Protein 1VF1 (pdb70)

B-factor: mean 22.47, std 8.47, range [10.35, 59.45]

CATH classification: 3.40.30.10 (+1 more: 1.20.1050.10)

Solvent-accessible surface area: 11616 Å² total; per-residue (Å²): 150,114,7,23,1,27,18,7,70,5,16,22,97,0,6,17,0,0,4,0,0,17,8,30,47,22,110,13,93,37,51,65,0,58,66,61,135,57,22,81,159,20,59,154,67,55,41,8,143,98,122,108,20,6,0,0,39,6,76,80,70,103,34,12,91,24,86,41,0,3,41,72,0,0,36,88,58,99,16,23,19,132,82,151,171,41,96,57,71,0,38,120,27,0,25,15,1,57,82,0,15,31,60,8,71,33,32,18,29,10,61,80,135,22,61,109,137,17,27,63,83,0,23,94,39,0,48,69,142,22,0,47,52,9,23,127,27,5,152,98,72,63,71,70,43,3,6,40,86,108,34,2,2,1,0,2,3,0,0,5,0,0,25,30,0,28,66,44,94,100,81,5,5,74,65,23,83,65,0,76,43,0,60,158,82,0,25,63,40,106,45,1,123,155,10,56,38,140,88,40,88,65,20,98,89,26,82,110,126,17,8,111,6,5,60,95,0,27,145,100,105,141,106,33,141,80

Foldseek 3Di:
DAKEWEEALFCALCLLVLLLCLLLVGDHHYDHQQAQVVLVVVVVVCLAVVSDDRWMCPPNHRDHDSVVSVVVSQVVSVQQDDDDVLNVQLVVLLVLLCVLVVLCNCLQLDDPVQNVVSLVVSLCCVQPPNLVVQLVQCVVVVALDNTPNDHHSSLSSVLVSVVVNCVSPVCSCPPRVSVVVSNVVSCPDVSNVVCVDPPHSNGDDDHPVRVVRVCRRVVDSNDDGD

Organism: Gallus gallus (NCBI:txid9031)

Sequence (226 aa):
AKPVLYYFNGRGKMESIRWLLAAAGVEFEEVFLETREQYEKLLQSGILMFQQVPMVEIDGMKLVQTRAILNYIAGKYNLYGKDLKERALIDMYVGGTDDLMGFLLSFPFLSAEDKVKQCAFVVEKATSRYFPAYEKVLKDHGQDFLVGNRLSWADIHLLEAILMVEEKKSDALSGFPLLQAFKKRISSIPTIKKFLAPGSKRKPISDDKYVETVRRVLRMYYDVKP

Nearest PDB structures (foldseek):
  1vf4-assembly1_A  TM=1.003E+00  e=3.207E-36  Gallus gallus
  2vcv-assembly8_P  TM=9.777E-01  e=2.654E-26  Homo sapiens
  6zj9-assembly1_A  TM=9.732E-01  e=2.524E-26  Equus caballus
  5jcu-assembly2_D  TM=9.771E-01  e=3.962E-26  Homo sapiens
  1gse-assembly1_B  TM=9.736E-01  e=4.840E-26  Homo sapiens

Secondary structure (DSSP, 8-state):
---EEEE-SS-TTTHHHHHHHHHTT---EEEE--SHHHHHHHHHHT-STTS-S-EEEETTEEEESHHHHHHHHHHHTT-S-SSHHHHHHHHHHHHHHHHHHHTTSSGGGS-HHHHHHHHHHHHHHIIIIIHHHHHHHHHHH--SSSSTTS--HHHHHHHHHHHHHHHH-TTTTTT-HHHHHHHHHHHHSHHHHHHHSTTSSPPPPP-HHHHHHHHHHHS--SS---

InterPro domains:
  IPR003080 Glutathione S-transferase, alpha class [PR01266] (15-29)
  IPR003080 Glutathione S-transferase, alpha class [PR01266] (82-98)
  IPR003080 Glutathione S-transferase, alpha class [PR01266] (134-148)
  IPR003080 Glutathione S-transferase, alpha class [PR01266] (192-209)
  IPR004045 Glutathione S-transferase, N-terminal [PF02798] (6-76)
  IPR004045 Glutathione S-transferase, N-terminal [PS50404] (3-83)
  IPR004046 Glutathione S-transferase, C-terminal [PF14497] (116-199)
  IPR010987 Glutathione S-transferase, C-terminal-like [PS50405] (85-207)
  IPR036249 Thioredoxin-like superfamily [SSF52833] (4-80)
  IPR036282 Glutathione S-transferase, C-terminal domain superfamily [SSF47616] (80-216)
  IPR040079 Glutathione transferase family [SFLDS00019] (6-203)
  IPR050213 Glutathione S-transferase superfamily [PTHR11571] (6-203)

Radius of gyration: 17.71 Å; Cα contacts (8 Å, |Δi|>4): 315; chains: 1; bounding box: 50×45×32 Å

Structure (mmCIF, N/CA/C/O backbone):
data_1VF1
#
_entry.id   1VF1
#
_cell.length_a   55.159
_cell.length_b   85.609
_cell.length_c   114.370
_cell.angle_alpha   90.00
_cell.angle_beta   90.00
_cell.angle_gamma   90.00
#
_symmetry.space_group_name_H-M   'I 21 21 21'
#
loop_
_entity.id
_entity.type
_entity.pdbx_description
1 polymer 'Glutathione S-transferase 3'
2 non-polymer GLUTATHIONE
3 water water
#
loop_
_atom_site.group_PDB
_atom_site.id
_atom_site.type_symbol
_atom_site.label_atom_id
_atom_site.label_alt_id
_atom_site.label_comp_id
_atom_site.label_asym_id
_atom_site.label_entity_id
_atom_site.label_seq_id
_atom_site.pdbx_PDB_ins_code
_atom_site.Cartn_x
_atom_site.Cartn_y
_atom_site.Cartn_z
_atom_site.occupancy
_atom_site.B_iso_or_equiv
_atom_site.auth_seq_id
_atom_site.auth_comp_id
_atom_site.auth_asym_id
_atom_site.auth_atom_id
_atom_site.pdbx_PDB_model_num
ATOM 1 N N . ALA A 1 3 ? -3.529 17.335 14.595 1.00 36.92 3 ALA A N 1
ATOM 2 C CA . ALA A 1 3 ? -3.744 16.094 15.396 1.00 37.30 3 ALA A CA 1
ATOM 3 C C . ALA A 1 3 ? -2.499 15.213 15.380 1.00 36.27 3 ALA A C 1
ATOM 4 O O . ALA A 1 3 ? -1.743 15.206 14.408 1.00 38.58 3 ALA A O 1
ATOM 6 N N . LYS A 1 4 ? -2.294 14.469 16.462 1.00 34.20 4 LYS A N 1
ATOM 7 C CA . LYS A 1 4 ? -1.140 13.583 16.592 1.00 30.34 4 LYS A CA 1
ATOM 8 C C . LYS A 1 4 ? -1.100 12.506 15.512 1.00 26.69 4 LYS A C 1
ATOM 9 O O . LYS A 1 4 ? -2.139 12.046 15.038 1.00 26.66 4 LYS A O 1
ATOM 15 N N . PRO A 1 5 ? 0.110 12.091 15.106 1.00 23.59 5 PRO A N 1
ATOM 16 C CA . PRO A 1 5 ? 0.222 11.052 14.078 1.00 20.65 5 PRO A CA 1
ATOM 17 C C . PRO A 1 5 ? -0.338 9.745 14.637 1.00 19.08 5 PRO A C 1
ATOM 18 O O . PRO A 1 5 ? -0.222 9.477 15.836 1.00 18.50 5 PRO A O 1
ATOM 22 N N . VAL A 1 6 ? -0.955 8.940 13.781 1.00 18.42 6 VAL A N 1
ATOM 23 C CA . VAL A 1 6 ? -1.499 7.661 14.219 1.00 18.08 6 VAL A CA 1
ATOM 24 C C . VAL A 1 6 ? -0.794 6.559 13.439 1.00 17.82 6 VAL A C 1
ATOM 25 O O . VAL A 1 6 ? -0.836 6.530 12.208 1.00 18.31 6 VAL A O 1
ATOM 29 N N . LEU A 1 7 ? -0.139 5.661 14.167 1.00 18.70 7 LEU A N 1
ATOM 30 C CA . LEU A 1 7 ? 0.608 4.565 13.561 1.00 18.41 7 LEU A CA 1
ATOM 31 C C . LEU A 1 7 ? -0.172 3.259 13.529 1.00 18.65 7 LEU A C 1
ATOM 32 O O . LEU A 1 7 ? -0.492 2.693 14.573 1.00 18.54 7 LEU A O 1
ATOM 37 N N . TYR A 1 8 ? -0.473 2.787 12.323 1.00 17.42 8 TYR A N 1
ATOM 38 C CA . TYR A 1 8 ? -1.206 1.539 12.152 1.00 18.66 8 TYR A CA 1
ATOM 39 C C . TYR A 1 8 ? -0.228 0.413 11.886 1.00 18.33 8 TYR A C 1
ATOM 40 O O . TYR A 1 8 ? 0.470 0.414 10.873 1.00 16.82 8 TYR A O 1
ATOM 49 N N . TYR A 1 9 ? -0.176 -0.546 12.801 1.00 17.88 9 TYR A N 1
ATOM 50 C CA . TYR A 1 9 ? 0.723 -1.679 12.643 1.00 18.73 9 TYR A CA 1
ATOM 51 C C . TYR A 1 9 ? 0.430 -2.705 13.720 1.00 18.46 9 TYR A C 1
ATOM 52 O O . TYR A 1 9 ? -0.520 -2.565 14.484 1.00 22.18 9 TYR A O 1
ATOM 61 N N . PHE A 1 10 ? 1.255 -3.741 13.777 1.00 19.19 10 PHE A N 1
ATOM 62 C CA . PHE A 1 10 ? 1.101 -4.768 14.792 1.00 18.20 10 PHE A CA 1
ATOM 63 C C . PHE A 1 10 ? 1.740 -4.258 16.074 1.00 18.56 10 PHE A C 1
ATOM 64 O O . PHE A 1 10 ? 2.534 -3.312 16.052 1.00 15.67 10 PHE A O 1
ATOM 72 N N . ASN A 1 11 ? 1.389 -4.880 17.191 1.00 16.86 11 ASN A N 1
ATOM 73 C CA . ASN A 1 11 ? 1.945 -4.487 18.475 1.00 16.23 11 ASN A CA 1
ATOM 74 C C . ASN A 1 11 ? 3.337 -5.106 18.582 1.00 17.79 11 ASN A C 1
ATOM 75 O O . ASN A 1 11 ? 3.549 -6.077 19.311 1.00 18.39 11 ASN A O 1
ATOM 80 N N . GLY A 1 12 ? 4.280 -4.540 17.836 1.00 16.47 12 GLY A N 1
ATOM 81 C CA . GLY A 1 12 ? 5.643 -5.045 17.829 1.00 14.36 12 GLY A CA 1
ATOM 82 C C . GLY A 1 12 ? 6.511 -4.196 16.921 1.00 13.58 12 GLY A C 1
ATOM 83 O O . GLY A 1 12 ? 6.021 -3.253 16.310 1.00 14.62 12 GLY A O 1
ATOM 84 N N . ARG A 1 13 ? 7.792 -4.544 16.812 1.00 13.61 13 ARG A N 1
ATOM 85 C CA . ARG A 1 13 ? 8.739 -3.784 16.000 1.00 13.04 13 ARG A CA 1
ATOM 86 C C . ARG A 1 13 ? 8.473 -3.760 14.500 1.00 13.25 13 ARG A C 1
ATOM 87 O O . ARG A 1 13 ? 7.983 -2.763 13.970 1.00 13.95 13 ARG A O 1
ATOM 95 N N . GLY A 1 14 ? 8.811 -4.849 13.817 1.00 12.23 14 GLY A N 1
ATOM 96 C CA . GLY A 1 14 ? 8.610 -4.910 12.380 1.00 12.72 14 GLY A CA 1
ATOM 97 C C . GLY A 1 14 ? 9.188 -3.714 11.641 1.00 14.82 14 GLY A C 1
ATOM 98 O O . GLY A 1 14 ? 10.259 -3.204 11.988 1.00 15.11 14 GLY A O 1
ATOM 99 N N . LYS A 1 15 ? 8.478 -3.267 10.611 1.00 14.47 15 LYS A N 1
ATOM 100 C CA . LYS A 1 15 ? 8.912 -2.131 9.806 1.00 14.30 15 LYS A CA 1
ATOM 101 C C . LYS A 1 15 ? 8.490 -0.791 10.407 1.00 15.34 15 LYS A C 1
ATOM 102 O O . LYS A 1 15 ? 8.911 0.273 9.941 1.00 13.67 15 LYS A O 1
ATOM 108 N N . MET A 1 16 ? 7.664 -0.838 11.444 1.00 13.96 16 MET A N 1
ATOM 109 C CA . MET A 1 16 ? 7.181 0.393 12.058 1.00 13.89 16 MET A CA 1
ATOM 110 C C . MET A 1 16 ? 8.111 0.931 13.142 1.00 14.22 16 MET A C 1
ATOM 111 O O . MET A 1 16 ? 8.059 2.117 13.474 1.00 14.16 16 MET A O 1
ATOM 116 N N . GLU A 1 17 ? 8.974 0.073 13.680 1.00 12.37 17 GLU A N 1
ATOM 117 C CA . GLU A 1 17 ? 9.873 0.486 14.758 1.00 14.80 17 GLU A CA 1
ATOM 118 C C . GLU A 1 17 ? 10.740 1.705 14.423 1.00 14.79 17 GLU A C 1
ATOM 119 O O . GLU A 1 17 ? 10.887 2.606 15.251 1.00 14.32 17 GLU A O 1
ATOM 125 N N . SER A 1 18 ? 11.291 1.754 13.211 1.00 13.56 18 SER A N 1
ATOM 126 C CA . SER A 1 18 ? 12.135 2.888 12.816 1.00 12.72 18 SER A CA 1
ATOM 127 C C . SER A 1 18 ? 11.343 4.191 12.796 1.00 13.05 18 SER A C 1
ATOM 128 O O . SER A 1 18 ? 11.884 5.267 13.055 1.00 13.58 18 SER A O 1
ATOM 131 N N . ILE A 1 19 ? 10.058 4.088 12.487 1.00 12.40 19 ILE A N 1
ATOM 132 C CA . ILE A 1 19 ? 9.183 5.250 12.457 1.00 11.91 19 ILE A CA 1
ATOM 133 C C . ILE A 1 19 ? 8.939 5.703 13.898 1.00 12.55 19 ILE A C 1
ATOM 134 O O . ILE A 1 19 ? 8.935 6.900 14.187 1.00 13.19 19 ILE A O 1
ATOM 139 N N . ARG A 1 20 ? 8.752 4.748 14.806 1.00 13.02 20 ARG A N 1
ATOM 140 C CA . ARG A 1 20 ? 8.549 5.091 16.211 1.00 13.54 20 ARG A CA 1
ATOM 141 C C . ARG A 1 20 ? 9.809 5.813 16.701 1.00 14.64 20 ARG A C 1
ATOM 142 O O . ARG A 1 20 ? 9.731 6.816 17.412 1.00 15.0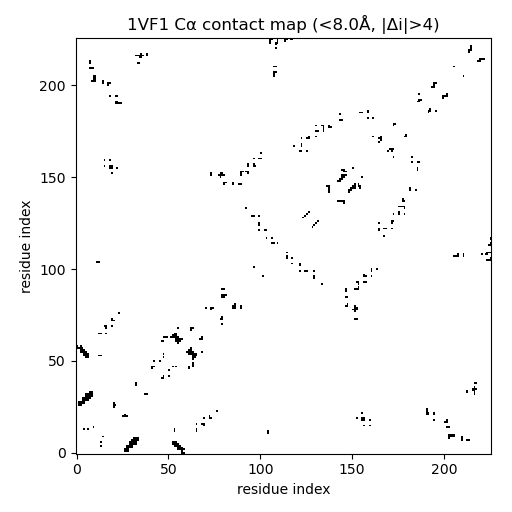7 20 ARG A O 1
ATOM 150 N N . TRP A 1 21 ? 10.971 5.294 16.317 1.00 14.11 21 TRP A N 1
ATOM 151 C CA . TRP A 1 21 ? 12.243 5.898 16.708 1.00 13.36 21 TRP A CA 1
ATOM 152 C C . TRP A 1 21 ? 12.375 7.353 16.245 1.00 13.87 21 TRP A C 1
ATOM 153 O O . TRP A 1 21 ? 12.672 8.247 17.037 1.00 13.77 21 TRP A O 1
ATOM 164 N N . LEU A 1 22 ? 12.153 7.588 14.958 1.00 12.17 22 LEU A N 1
ATOM 165 C CA . LEU A 1 22 ? 12.294 8.933 14.415 1.00 13.32 22 LEU A CA 1
ATOM 166 C C . LEU A 1 22 ? 11.334 9.929 15.053 1.00 14.58 22 LEU A C 1
ATOM 167 O O . LEU A 1 22 ? 11.730 11.043 15.384 1.00 15.16 22 LEU A O 1
ATOM 172 N N . LEU A 1 23 ? 10.075 9.540 15.231 1.00 14.50 23 LEU A N 1
ATOM 173 C CA . LEU A 1 23 ? 9.107 10.443 15.847 1.00 14.59 23 LEU A CA 1
ATOM 174 C C . LEU A 1 23 ? 9.522 10.768 17.278 1.00 15.60 23 LEU A C 1
ATOM 175 O O . LEU A 1 23 ? 9.491 11.930 17.701 1.00 15.50 23 LEU A O 1
ATOM 180 N N . ALA A 1 24 ? 9.923 9.741 18.021 1.00 14.93 24 ALA A N 1
ATOM 181 C CA . ALA A 1 24 ? 10.348 9.927 19.404 1.00 14.85 24 ALA A CA 1
ATOM 182 C C . ALA A 1 24 ? 11.564 10.840 19.470 1.00 16.16 24 ALA A C 1
ATOM 183 O O . ALA A 1 24 ? 11.635 11.737 20.312 1.00 18.13 24 ALA A O 1
ATOM 185 N N . ALA A 1 25 ? 12.520 10.608 18.576 1.00 16.58 25 ALA A N 1
ATOM 186 C CA . ALA A 1 25 ? 13.737 11.409 18.537 1.00 16.79 25 ALA A CA 1
ATOM 187 C C . ALA A 1 25 ? 13.414 12.875 18.249 1.00 18.81 25 ALA A C 1
ATOM 188 O O . ALA A 1 25 ? 14.085 13.778 18.749 1.00 18.64 25 ALA A O 1
ATOM 190 N N . ALA A 1 26 ? 12.382 13.104 17.445 1.00 18.80 26 ALA A N 1
ATOM 191 C CA . ALA A 1 26 ? 11.979 14.461 17.098 1.00 18.84 26 ALA A CA 1
ATOM 192 C C . ALA A 1 26 ? 11.086 15.062 18.184 1.00 19.49 26 ALA A C 1
ATOM 193 O O . ALA A 1 26 ? 10.649 16.208 18.074 1.00 18.83 26 ALA A O 1
ATOM 195 N N . GLY A 1 27 ? 10.821 14.279 19.227 1.00 19.08 27 GLY A N 1
ATOM 196 C CA . GLY A 1 27 ? 9.992 14.746 20.326 1.00 21.19 27 GLY A CA 1
ATOM 197 C C . GLY A 1 27 ? 8.516 14.815 19.984 1.00 22.43 27 GLY A C 1
ATOM 198 O O . GLY A 1 27 ? 7.755 15.552 20.612 1.00 22.58 27 GLY A O 1
ATOM 199 N N . VAL A 1 28 ? 8.102 14.033 18.997 1.00 20.63 28 VAL A N 1
ATOM 200 C CA . VAL A 1 28 ? 6.711 14.033 18.565 1.00 21.56 28 VAL A CA 1
ATOM 201 C C . VAL A 1 28 ? 5.857 12.959 19.230 1.00 22.26 28 VAL A C 1
ATOM 202 O O . VAL A 1 28 ? 6.161 11.771 19.146 1.00 22.25 28 VAL A O 1
ATOM 206 N N . GLU A 1 29 ? 4.788 13.392 19.892 1.00 22.52 29 GLU A N 1
ATOM 207 C CA . GLU A 1 29 ? 3.864 12.477 20.555 1.00 23.51 29 GLU A CA 1
ATOM 208 C C . GLU A 1 29 ? 2.966 11.843 19.500 1.00 22.62 29 GLU A C 1
ATOM 209 O O . GLU A 1 29 ? 2.430 12.535 18.634 1.00 23.52 29 GLU A O 1
ATOM 215 N N . PHE A 1 30 ? 2.795 10.530 19.567 1.00 21.07 30 PHE A N 1
ATOM 216 C CA . PHE A 1 30 ? 1.955 9.851 18.593 1.00 20.15 30 PHE A CA 1
ATOM 217 C C . PHE A 1 30 ? 1.044 8.824 19.239 1.00 20.55 30 PHE A C 1
ATOM 218 O O . PHE A 1 30 ? 1.183 8.513 20.424 1.00 18.92 30 PHE A O 1
ATOM 226 N N . GLU A 1 31 ? 0.092 8.324 18.457 1.00 21.53 31 GLU A N 1
ATOM 227 C CA . GLU A 1 31 ? -0.845 7.317 18.924 1.00 21.16 31 GLU A CA 1
ATOM 228 C C . GLU A 1 31 ? -0.648 6.091 18.046 1.00 21.05 31 GLU A C 1
ATOM 229 O O . GLU A 1 31 ? -0.107 6.190 16.945 1.00 21.77 31 GLU A O 1
ATOM 235 N N . GLU A 1 32 ? -1.084 4.938 18.529 1.00 18.63 32 GLU A N 1
ATOM 236 C CA . GLU A 1 32 ? -0.936 3.712 17.762 1.00 19.69 32 GLU A CA 1
ATOM 237 C C . GLU A 1 32 ? -2.233 2.922 17.727 1.00 19.90 32 GLU A C 1
ATOM 238 O O . GLU A 1 32 ? -2.975 2.897 18.706 1.00 19.10 32 GLU A O 1
ATOM 244 N N . VAL A 1 33 ? -2.500 2.296 16.586 1.00 19.70 33 VAL A N 1
ATOM 245 C CA . VAL A 1 33 ? -3.666 1.437 16.422 1.00 22.35 33 VAL A CA 1
ATOM 246 C C . VAL A 1 33 ? -3.057 0.088 16.063 1.00 21.79 33 VAL A C 1
ATOM 247 O O . VAL A 1 33 ? -2.439 -0.056 15.012 1.00 22.17 33 VAL A O 1
ATOM 251 N N . PHE A 1 34 ? -3.209 -0.890 16.946 1.00 22.59 34 PHE A N 1
ATOM 252 C CA . PHE A 1 34 ? -2.647 -2.216 16.718 1.00 22.04 34 PHE A CA 1
ATOM 253 C C . PHE A 1 34 ? -3.599 -3.179 16.020 1.00 23.08 34 PHE A C 1
ATOM 254 O O . PHE A 1 34 ? -4.760 -3.307 16.410 1.00 22.85 34 PHE A O 1
ATOM 262 N N . LEU A 1 35 ? -3.098 -3.858 14.990 1.00 21.66 35 LEU A N 1
ATOM 263 C CA . LEU A 1 35 ? -3.893 -4.846 14.268 1.00 23.40 35 LEU A CA 1
ATOM 264 C C . LEU A 1 35 ? -3.787 -6.156 15.043 1.00 22.71 35 LEU A C 1
ATOM 265 O O . LEU A 1 35 ? -2.711 -6.753 15.127 1.00 21.33 35 LEU A O 1
ATOM 270 N N . GLU A 1 36 ? -4.906 -6.596 15.611 1.00 23.57 36 GLU A N 1
ATOM 271 C CA . GLU A 1 36 ? -4.928 -7.820 16.402 1.00 24.73 36 GLU A CA 1
ATOM 272 C C . GLU A 1 36 ? -5.790 -8.943 15.844 1.00 25.59 36 GLU A C 1
ATOM 273 O O . GLU A 1 36 ? -5.615 -10.101 16.222 1.00 26.88 36 GLU A O 1
ATOM 279 N N . THR A 1 37 ? -6.715 -8.615 14.946 1.00 25.91 37 THR A N 1
ATOM 280 C CA . THR A 1 37 ? -7.591 -9.636 14.379 1.00 25.63 37 THR A CA 1
ATOM 281 C C . THR A 1 37 ? -7.740 -9.521 12.869 1.00 26.78 37 THR A C 1
ATOM 282 O O . THR A 1 37 ? -7.527 -8.457 12.290 1.00 25.73 37 THR A O 1
ATOM 286 N N . ARG A 1 38 ? -8.122 -10.629 12.244 1.00 27.09 38 ARG A N 1
ATOM 287 C CA . ARG A 1 38 ? -8.327 -10.675 10.804 1.00 28.75 38 ARG A CA 1
ATOM 288 C C . ARG A 1 38 ? -9.445 -9.718 10.384 1.00 29.47 38 ARG A C 1
ATOM 289 O O . ARG A 1 38 ? -9.318 -8.999 9.391 1.00 27.59 38 ARG A O 1
ATOM 297 N N . GLU A 1 39 ? -10.536 -9.711 11.146 1.00 30.23 39 GLU A N 1
ATOM 298 C CA . GLU A 1 39 ? -11.677 -8.850 10.843 1.00 31.95 39 GLU A CA 1
ATOM 299 C C . GLU A 1 39 ? -11.289 -7.376 10.864 1.00 30.95 39 GLU A C 1
ATOM 300 O O . GLU A 1 39 ? -11.758 -6.586 10.044 1.00 28.06 39 GLU A O 1
ATOM 306 N N . GLN A 1 40 ? -10.432 -7.009 11.809 1.00 29.46 40 GLN A N 1
ATOM 307 C CA . GLN A 1 40 ? -9.982 -5.630 11.922 1.00 27.99 40 GLN A CA 1
ATOM 308 C C . GLN A 1 40 ? -9.239 -5.225 10.651 1.00 25.77 40 GLN A C 1
ATOM 309 O O . GLN A 1 40 ? -9.423 -4.119 10.137 1.00 24.24 40 GLN A O 1
ATOM 315 N N . TYR A 1 41 ? -8.412 -6.133 10.144 1.00 25.60 41 TYR A N 1
ATOM 316 C CA . TYR A 1 41 ? -7.642 -5.884 8.930 1.00 26.27 41 TYR A CA 1
ATOM 317 C C . TYR A 1 41 ? -8.568 -5.803 7.721 1.00 26.73 41 TYR A C 1
ATOM 318 O O . TYR A 1 41 ? -8.395 -4.947 6.855 1.00 24.94 41 TYR A O 1
ATOM 327 N N . GLU A 1 42 ? -9.553 -6.694 7.665 1.00 26.33 42 GLU A N 1
ATOM 328 C CA . GLU A 1 42 ? -10.495 -6.695 6.552 1.00 27.58 42 GLU A CA 1
ATOM 329 C C . GLU A 1 42 ? -11.269 -5.381 6.522 1.00 26.72 42 GLU A C 1
ATOM 330 O O . GLU A 1 42 ? -11.547 -4.841 5.451 1.00 26.57 42 GLU A O 1
ATOM 336 N N . LYS A 1 43 ? -11.611 -4.858 7.696 1.00 25.97 43 LYS A N 1
ATOM 337 C CA . LYS A 1 43 ? -12.332 -3.593 7.751 1.00 26.18 43 LYS A CA 1
ATOM 338 C C . LYS A 1 43 ? -11.443 -2.491 7.186 1.00 25.47 43 LYS A C 1
ATOM 339 O O . LYS A 1 43 ? -11.925 -1.591 6.500 1.00 24.27 43 LYS A O 1
ATOM 345 N N . LEU A 1 44 ? -10.146 -2.562 7.479 1.00 23.99 44 LEU A N 1
ATOM 346 C CA . LEU A 1 44 ? -9.201 -1.571 6.974 1.00 24.59 44 LEU A CA 1
ATOM 347 C C . LEU A 1 44 ? -9.145 -1.633 5.459 1.00 23.78 44 LEU A C 1
ATOM 348 O O . 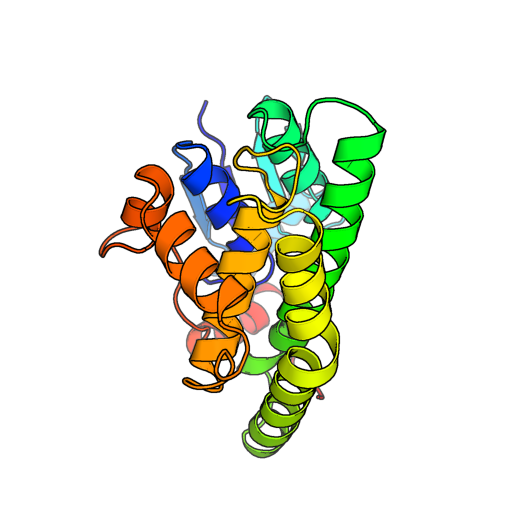LEU A 1 44 ? -9.176 -0.603 4.788 1.00 25.35 44 LEU A O 1
ATOM 353 N N . LEU A 1 45 ? -9.055 -2.846 4.923 1.00 23.57 45 LEU A N 1
ATOM 354 C CA . LEU A 1 45 ? -8.998 -3.035 3.479 1.00 24.96 45 LEU A CA 1
ATOM 355 C C . LEU A 1 45 ? -10.234 -2.463 2.804 1.00 24.46 45 LEU A C 1
ATOM 356 O O . LEU A 1 45 ? -10.141 -1.828 1.756 1.00 23.83 45 LEU A O 1
ATOM 361 N N . GLN A 1 46 ? -11.395 -2.692 3.410 1.00 25.29 46 GLN A N 1
ATOM 362 C CA . GLN A 1 46 ? -12.649 -2.202 2.854 1.00 25.61 46 GLN A CA 1
ATOM 363 C C . GLN A 1 46 ? -12.734 -0.678 2.869 1.00 25.13 46 GLN A C 1
ATOM 364 O O . GLN A 1 46 ? -13.344 -0.080 1.982 1.00 25.32 46 GLN A O 1
ATOM 370 N N . SER A 1 47 ? -12.120 -0.050 3.868 1.00 23.39 47 SER A N 1
ATOM 371 C CA . SER A 1 47 ? -12.151 1.406 3.974 1.00 23.80 47 SER A CA 1
ATOM 372 C C . SER A 1 47 ? -11.280 2.059 2.906 1.00 23.07 47 SER A C 1
ATOM 373 O O . SER A 1 47 ? -11.429 3.243 2.611 1.00 23.71 47 SER A O 1
ATOM 376 N N . GLY A 1 48 ? -10.367 1.280 2.333 1.00 22.48 48 GLY A N 1
ATOM 377 C CA . GLY A 1 48 ? -9.484 1.796 1.302 1.00 21.56 48 GLY A CA 1
ATOM 378 C C . GLY A 1 48 ? -8.414 2.752 1.802 1.00 20.98 48 GLY A C 1
ATOM 379 O O . GLY A 1 48 ? -7.757 3.417 1.000 1.00 20.45 48 GLY A O 1
ATOM 380 N N . ILE A 1 49 ? -8.217 2.828 3.115 1.00 19.78 49 ILE A N 1
ATOM 381 C CA . ILE A 1 49 ? -7.214 3.740 3.652 1.00 20.59 49 ILE A CA 1
ATOM 382 C C . ILE A 1 49 ? -5.776 3.264 3.469 1.00 20.01 49 ILE A C 1
ATOM 383 O O . ILE A 1 49 ? -4.835 4.008 3.743 1.00 19.45 49 ILE A O 1
ATOM 388 N N . LEU A 1 50 ? -5.602 2.027 3.016 1.00 18.50 50 LEU A N 1
ATOM 389 C CA . LEU A 1 50 ? -4.262 1.497 2.767 1.00 17.12 50 LEU A CA 1
ATOM 390 C C . LEU A 1 50 ? -4.109 1.436 1.248 1.00 16.70 50 LEU A C 1
ATOM 391 O O . LEU A 1 50 ? -4.618 0.517 0.604 1.00 16.67 50 LEU A O 1
ATOM 396 N N . MET A 1 51 ? -3.410 2.416 0.679 1.00 16.07 51 MET A N 1
ATOM 397 C CA . MET A 1 51 ? -3.237 2.482 -0.770 1.00 15.91 51 MET A CA 1
ATOM 398 C C . MET A 1 51 ? -2.846 1.173 -1.446 1.00 15.95 51 MET A C 1
ATOM 399 O O . MET A 1 51 ? -3.380 0.844 -2.509 1.00 17.61 51 MET A O 1
ATOM 404 N N . PHE A 1 52 ? -1.924 0.426 -0.843 1.00 14.08 52 PHE A N 1
ATOM 405 C CA . PHE A 1 52 ? -1.486 -0.841 -1.425 1.00 14.25 52 PHE A CA 1
ATOM 406 C C . PHE A 1 52 ? -1.868 -2.052 -0.570 1.00 15.41 52 PHE A C 1
ATOM 407 O O . PHE A 1 52 ? -1.216 -3.099 -0.632 1.00 17.41 52 PHE A O 1
ATOM 415 N N . GLN A 1 53 ? -2.920 -1.898 0.232 1.00 17.24 53 GLN A N 1
ATOM 416 C CA . GLN A 1 53 ? -3.429 -2.978 1.085 1.00 18.54 53 GLN A CA 1
ATOM 417 C C . GLN A 1 53 ? -2.450 -3.447 2.163 1.00 19.69 53 GLN A C 1
ATOM 418 O O . GLN A 1 53 ? -2.630 -4.528 2.733 1.00 17.90 53 GLN A O 1
ATOM 424 N N . GLN A 1 54 ? -1.432 -2.639 2.460 1.00 18.31 54 GLN A N 1
ATOM 425 C CA . GLN A 1 54 ? -0.429 -3.019 3.454 1.00 17.80 54 GLN A CA 1
ATOM 426 C C . GLN A 1 54 ? -0.196 -1.968 4.528 1.00 16.72 54 GLN A C 1
ATOM 427 O O . GLN A 1 54 ? -0.584 -0.808 4.387 1.00 16.64 54 GLN A O 1
ATOM 433 N N . VAL A 1 55 ? 0.450 -2.404 5.605 1.00 16.31 55 VAL A N 1
ATOM 434 C CA . VAL A 1 55 ? 0.864 -1.518 6.683 1.00 15.58 55 VAL A CA 1
ATOM 435 C C . VAL A 1 55 ? 2.373 -1.756 6.645 1.00 15.84 55 VAL A C 1
ATOM 436 O O . VAL A 1 55 ? 2.822 -2.747 6.072 1.00 18.11 55 VAL A O 1
ATOM 440 N N . PRO A 1 56 ? 3.178 -0.870 7.242 1.00 16.14 56 PRO A N 1
ATOM 441 C CA . PRO A 1 56 ? 2.882 0.362 7.977 1.00 16.34 56 PRO A CA 1
ATOM 442 C C . PRO A 1 56 ? 2.058 1.407 7.231 1.00 15.93 56 PRO A C 1
ATOM 443 O O . PRO A 1 56 ? 2.182 1.580 6.019 1.00 14.75 56 PRO A O 1
ATOM 447 N N . MET A 1 57 ? 1.219 2.105 7.985 1.00 15.46 57 MET A N 1
ATOM 448 C CA . MET A 1 57 ? 0.411 3.191 7.452 1.00 15.26 57 MET A CA 1
ATOM 449 C C . MET A 1 57 ? 0.404 4.193 8.583 1.00 15.76 57 MET A C 1
ATOM 450 O O . MET A 1 57 ? 0.251 3.817 9.743 1.00 15.16 57 MET A O 1
ATOM 455 N N . VAL A 1 58 ? 0.5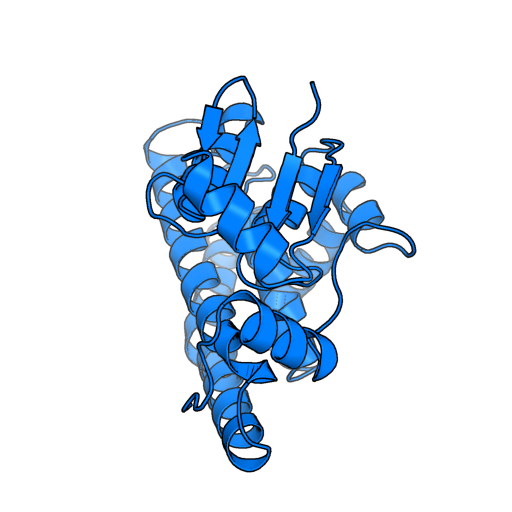99 5.463 8.255 1.00 15.63 58 VAL A N 1
ATOM 456 C CA . VAL A 1 58 ? 0.605 6.494 9.279 1.00 16.52 58 VAL A CA 1
ATOM 457 C C . VAL A 1 58 ? -0.290 7.638 8.846 1.00 17.42 58 VAL A C 1
ATOM 458 O O . VAL A 1 58 ? -0.132 8.176 7.750 1.00 17.25 58 VAL A O 1
ATOM 462 N N . GLU A 1 59 ? -1.255 7.981 9.695 1.00 18.68 59 GLU A N 1
ATOM 463 C CA . GLU A 1 59 ? -2.154 9.091 9.410 1.00 19.29 59 GLU A CA 1
ATOM 464 C C . GLU A 1 59 ? -1.436 10.317 9.947 1.00 18.58 59 GLU A C 1
ATOM 465 O O . GLU A 1 59 ? -1.274 10.473 11.159 1.00 19.00 59 GLU A O 1
ATOM 471 N N . ILE A 1 60 ? -0.993 11.182 9.049 1.00 19.65 60 ILE A N 1
ATOM 472 C CA . ILE A 1 60 ? -0.273 12.367 9.474 1.00 20.29 60 ILE A CA 1
ATOM 473 C C . ILE A 1 60 ? -0.521 13.536 8.535 1.00 21.08 60 ILE A C 1
ATOM 474 O O . ILE A 1 60 ? -0.486 13.386 7.314 1.00 20.73 60 ILE A O 1
ATOM 479 N N . ASP A 1 61 ? -0.790 14.696 9.128 1.00 23.32 61 ASP A N 1
ATOM 480 C CA . ASP A 1 61 ? -1.056 15.921 8.385 1.00 24.17 61 ASP A CA 1
ATOM 481 C C . ASP A 1 61 ? -2.037 15.734 7.230 1.00 24.20 61 ASP A C 1
ATOM 482 O O . ASP A 1 61 ? -1.791 16.191 6.109 1.00 23.83 61 ASP A O 1
ATOM 487 N N . GLY A 1 62 ? -3.150 15.060 7.516 1.00 25.02 62 GLY A N 1
ATOM 488 C CA . GLY A 1 62 ? -4.180 14.832 6.516 1.00 25.12 62 GLY A CA 1
ATOM 489 C C . GLY A 1 62 ? -3.945 13.702 5.532 1.00 24.84 62 GLY A C 1
ATOM 490 O O . GLY A 1 62 ? -4.841 13.349 4.763 1.00 25.12 62 GLY A O 1
ATOM 491 N N . MET A 1 63 ? -2.748 13.125 5.548 1.00 24.01 63 MET A N 1
ATOM 492 C CA . MET A 1 63 ? -2.424 12.042 4.625 1.00 22.41 63 MET A CA 1
ATOM 493 C C . MET A 1 63 ? -2.565 10.659 5.255 1.00 21.48 63 MET A C 1
ATOM 494 O O . MET A 1 63 ? -2.457 10.509 6.472 1.00 21.50 63 MET A O 1
ATOM 499 N N . LYS A 1 64 ? -2.825 9.662 4.411 1.00 20.34 64 LYS A N 1
ATOM 500 C CA . LYS A 1 64 ? -2.910 8.258 4.830 1.00 19.89 64 LYS A CA 1
ATOM 501 C C . LYS A 1 64 ? -1.665 7.705 4.134 1.00 19.90 64 LYS A C 1
ATOM 502 O O . LYS A 1 64 ? -1.738 7.096 3.062 1.00 20.28 64 LYS A O 1
ATOM 508 N N . LEU A 1 65 ? -0.517 7.944 4.753 1.00 18.47 65 LEU A N 1
ATOM 509 C CA . LEU A 1 65 ? 0.763 7.565 4.181 1.00 17.11 65 LEU A CA 1
ATOM 510 C C . LEU A 1 65 ? 1.201 6.121 4.377 1.00 15.68 65 LEU A C 1
ATOM 511 O O . LEU A 1 65 ? 1.264 5.630 5.503 1.00 17.44 65 LEU A O 1
ATOM 516 N N . VAL A 1 66 ? 1.487 5.445 3.268 1.00 14.88 66 VAL A N 1
ATOM 517 C CA . VAL A 1 66 ? 1.981 4.073 3.314 1.00 14.45 66 VAL A CA 1
ATOM 518 C C . VAL A 1 66 ? 3.356 4.055 2.644 1.00 15.07 66 VAL A C 1
ATOM 519 O O . VAL A 1 66 ? 3.757 5.040 2.010 1.00 15.90 66 VAL A O 1
ATOM 523 N N . GLN A 1 67 ? 4.053 2.929 2.789 1.00 14.06 67 GLN A N 1
ATOM 524 C CA . GLN A 1 67 ? 5.414 2.718 2.296 1.00 14.71 67 GLN A CA 1
ATOM 525 C C . GLN A 1 67 ? 6.339 3.298 3.366 1.00 14.94 67 GLN A C 1
ATOM 526 O O . GLN A 1 67 ? 6.459 4.514 3.527 1.00 12.06 67 GLN A O 1
ATOM 532 N N . THR A 1 68 ? 6.963 2.398 4.116 1.00 13.89 68 THR A N 1
ATOM 533 C CA . THR A 1 68 ? 7.855 2.755 5.209 1.00 15.12 68 THR A CA 1
ATOM 534 C C . THR A 1 68 ? 8.813 3.908 4.910 1.00 15.65 68 THR A C 1
ATOM 535 O O . THR A 1 68 ? 8.857 4.880 5.662 1.00 13.16 68 THR A O 1
ATOM 539 N N . ARG A 1 69 ? 9.561 3.822 3.812 1.00 15.45 69 ARG A N 1
ATOM 540 C CA . ARG A 1 69 ? 10.520 4.880 3.495 1.00 16.51 69 ARG A CA 1
ATOM 541 C C . ARG A 1 69 ? 9.858 6.225 3.207 1.00 14.44 69 ARG A C 1
ATOM 542 O O . ARG A 1 69 ? 10.403 7.271 3.556 1.00 14.36 69 ARG A O 1
ATOM 550 N N . ALA A 1 70 ? 8.690 6.209 2.571 1.00 13.78 70 ALA A N 1
ATOM 551 C CA . ALA A 1 70 ? 7.996 7.464 2.273 1.00 14.25 70 ALA A CA 1
ATOM 552 C C . ALA A 1 70 ? 7.613 8.158 3.581 1.00 13.66 70 ALA A C 1
ATOM 553 O O . ALA A 1 70 ? 7.733 9.377 3.709 1.00 14.71 70 ALA A O 1
ATOM 555 N N . ILE A 1 71 ? 7.153 7.370 4.549 1.00 13.28 71 ILE A N 1
ATOM 556 C CA . ILE A 1 71 ? 6.760 7.892 5.851 1.00 12.30 71 ILE A CA 1
ATOM 557 C C . ILE A 1 71 ? 7.968 8.492 6.573 1.00 14.11 71 ILE A C 1
ATOM 558 O O . ILE A 1 71 ? 7.898 9.609 7.086 1.00 14.48 71 ILE A O 1
ATOM 563 N N . LEU A 1 72 ? 9.070 7.745 6.616 1.00 12.12 72 LEU A N 1
ATOM 564 C CA . LEU A 1 72 ? 10.289 8.219 7.265 1.00 13.01 72 LEU A CA 1
ATOM 565 C C . LEU A 1 72 ? 10.840 9.471 6.574 1.00 12.53 72 LEU A C 1
ATOM 566 O O . LEU A 1 72 ? 11.214 10.434 7.243 1.00 13.42 72 LEU A O 1
ATOM 571 N N . ASN A 1 73 ? 10.891 9.456 5.242 1.00 11.32 73 ASN A N 1
ATOM 572 C CA . ASN A 1 73 ? 11.380 10.612 4.485 1.00 11.41 73 ASN A CA 1
ATOM 573 C C . ASN A 1 73 ? 10.587 11.854 4.882 1.00 11.81 73 ASN A C 1
ATOM 574 O O . ASN A 1 73 ? 11.148 12.935 5.068 1.00 13.99 73 ASN A O 1
ATOM 579 N N . TYR A 1 74 ? 9.272 11.700 4.993 1.00 11.88 74 TYR A N 1
ATOM 580 C CA . TYR A 1 74 ? 8.413 12.824 5.345 1.00 13.26 74 TYR A CA 1
ATOM 581 C C . TYR A 1 74 ? 8.699 13.356 6.747 1.00 13.62 74 TYR A C 1
ATOM 582 O O . TYR A 1 74 ? 8.853 14.560 6.944 1.00 14.41 74 TYR A O 1
ATOM 591 N N . ILE A 1 75 ? 8.771 12.453 7.717 1.00 13.37 75 ILE A N 1
ATOM 592 C CA . ILE A 1 75 ? 9.033 12.839 9.100 1.00 13.81 75 ILE A CA 1
ATOM 593 C C . ILE A 1 75 ? 10.406 13.500 9.238 1.00 14.53 75 ILE A C 1
ATOM 594 O O . ILE A 1 75 ? 10.540 14.536 9.891 1.00 14.92 75 ILE A O 1
ATOM 599 N N . ALA A 1 76 ? 11.417 12.920 8.602 1.00 13.74 76 ALA A N 1
ATOM 600 C CA . ALA A 1 76 ? 12.770 13.470 8.663 1.00 13.96 76 ALA A CA 1
ATOM 601 C C . ALA A 1 76 ? 12.794 14.895 8.104 1.00 15.59 76 ALA A C 1
ATOM 602 O O . ALA A 1 76 ? 13.419 15.787 8.676 1.00 15.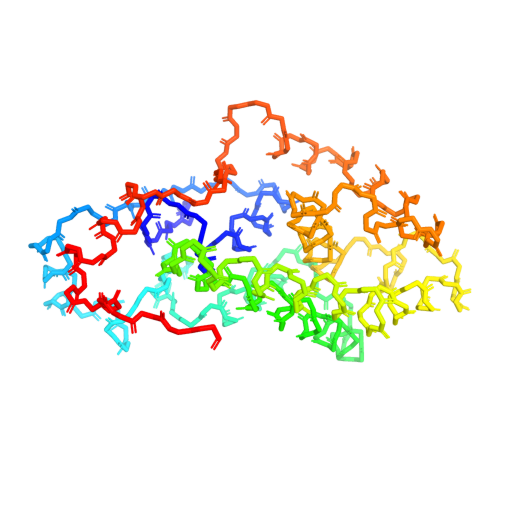50 76 ALA A O 1
ATOM 604 N N . GLY A 1 77 ? 12.101 15.104 6.990 1.00 16.36 77 GLY A N 1
ATOM 605 C CA . GLY A 1 77 ? 12.051 16.424 6.384 1.00 17.37 77 GLY A CA 1
ATOM 606 C C . GLY A 1 77 ? 11.249 17.417 7.211 1.00 17.70 77 GLY A C 1
ATOM 607 O O . GLY A 1 77 ? 11.683 18.548 7.440 1.00 18.37 77 GLY A O 1
ATOM 608 N N . LYS A 1 78 ? 10.076 16.997 7.668 1.00 18.52 78 LYS A N 1
ATOM 609 C CA . LYS A 1 78 ? 9.224 17.870 8.461 1.00 19.62 78 LYS A CA 1
ATOM 610 C C . LYS A 1 78 ? 9.885 18.356 9.747 1.00 21.28 78 LYS A C 1
ATOM 611 O O . LYS A 1 78 ? 9.690 19.502 10.154 1.00 21.48 78 LYS A O 1
ATOM 617 N N . TYR A 1 79 ? 10.668 17.493 10.383 1.00 19.84 79 TYR A N 1
ATOM 618 C CA . TYR A 1 79 ? 11.308 17.865 11.638 1.00 20.87 79 TYR A CA 1
ATOM 619 C C . TYR A 1 79 ? 12.791 18.224 11.545 1.00 20.12 79 TYR A C 1
ATOM 620 O O . TYR A 1 79 ? 13.533 18.114 12.521 1.00 20.72 79 TYR A O 1
ATOM 629 N N . ASN A 1 80 ? 13.208 18.662 10.362 1.00 20.05 80 ASN A N 1
ATOM 630 C CA . ASN A 1 80 ? 14.583 19.102 10.119 1.00 21.63 80 ASN A CA 1
ATOM 631 C C . ASN A 1 80 ? 15.688 18.144 10.538 1.00 21.30 80 ASN A C 1
ATOM 632 O O . ASN A 1 80 ? 16.677 18.556 11.141 1.00 20.18 80 ASN A O 1
ATOM 637 N N . LEU A 1 81 ? 15.518 16.870 10.211 1.00 18.80 81 LEU A N 1
ATOM 638 C CA . LEU A 1 81 ? 16.510 15.853 10.531 1.00 17.80 81 LEU A CA 1
ATOM 639 C C . LEU A 1 81 ? 16.969 15.245 9.211 1.00 17.59 81 LEU A C 1
ATOM 640 O O . LEU A 1 81 ? 17.446 14.109 9.167 1.00 17.97 81 LEU A O 1
ATOM 645 N N . TYR A 1 82 ? 16.833 16.024 8.140 1.00 17.42 82 TYR A N 1
ATOM 646 C CA . TYR A 1 82 ? 17.197 15.573 6.798 1.00 16.95 82 TYR A CA 1
ATOM 647 C C . TYR A 1 82 ? 18.306 16.405 6.142 1.00 18.89 82 TYR A C 1
ATOM 648 O O . TYR A 1 82 ? 18.408 16.456 4.915 1.00 19.35 82 TYR A O 1
ATOM 657 N N . GLY A 1 83 ? 19.138 17.054 6.949 1.00 19.40 83 GLY A N 1
ATOM 658 C CA . GLY A 1 83 ? 20.212 17.851 6.382 1.00 20.90 83 GLY A CA 1
ATOM 659 C C . GLY A 1 83 ? 19.730 19.222 5.941 1.00 20.22 83 GLY A C 1
ATOM 660 O O . GLY A 1 83 ? 18.552 19.548 6.097 1.00 20.89 83 GLY A O 1
ATOM 661 N N . LYS A 1 84 ? 20.627 20.020 5.371 1.00 20.65 84 LYS A N 1
ATOM 662 C CA . LYS A 1 84 ? 20.262 21.367 4.951 1.00 23.04 84 LYS A CA 1
ATOM 663 C C . LYS A 1 84 ? 20.196 21.591 3.445 1.00 22.29 84 LYS A C 1
ATOM 664 O O . LYS A 1 84 ? 19.791 22.658 2.996 1.00 22.81 84 LYS A O 1
ATOM 670 N N . ASP A 1 85 ? 20.604 20.598 2.663 1.00 21.34 85 ASP A N 1
ATOM 671 C CA . ASP A 1 85 ? 20.547 20.720 1.211 1.00 21.20 85 ASP A CA 1
ATOM 672 C C . ASP A 1 85 ? 20.520 19.358 0.541 1.00 20.09 85 ASP A C 1
ATOM 673 O O . ASP A 1 85 ? 20.606 18.327 1.200 1.00 17.76 85 ASP A O 1
ATOM 678 N N . LEU A 1 86 ? 20.409 19.373 -0.779 1.00 19.54 86 LEU A N 1
ATOM 679 C CA . LEU A 1 86 ? 20.337 18.157 -1.573 1.00 19.92 86 LEU A CA 1
ATOM 680 C C . LEU A 1 86 ? 21.491 17.181 -1.337 1.00 19.47 86 LEU A C 1
ATOM 681 O O . LEU A 1 86 ? 21.275 15.968 -1.232 1.00 18.29 86 LEU A O 1
ATOM 686 N N . LYS A 1 87 ? 22.714 17.695 -1.258 1.00 17.57 87 LYS A N 1
ATOM 687 C CA . LYS A 1 87 ? 23.867 16.822 -1.045 1.00 18.16 87 LYS A CA 1
ATOM 688 C C . LYS A 1 87 ? 23.901 16.194 0.346 1.00 16.78 87 LYS A C 1
ATOM 689 O O . LYS A 1 87 ? 24.301 15.035 0.495 1.00 17.89 87 LYS A O 1
ATOM 695 N N . GLU A 1 88 ? 23.494 16.944 1.366 1.00 15.49 88 GLU A N 1
ATOM 696 C CA . GLU A 1 88 ? 23.489 16.389 2.713 1.00 16.68 88 GLU A CA 1
ATOM 697 C C . GLU A 1 88 ? 22.402 15.333 2.790 1.00 17.48 88 GLU A C 1
ATOM 698 O O . GLU A 1 88 ? 22.544 14.335 3.491 1.00 17.45 88 GLU A O 1
ATOM 704 N N . ARG A 1 89 ? 21.308 15.551 2.071 1.00 17.16 89 ARG A N 1
ATOM 705 C CA . ARG A 1 89 ? 20.245 14.562 2.077 1.00 18.13 89 ARG A CA 1
ATOM 706 C C . ARG A 1 89 ? 20.741 13.287 1.396 1.00 17.54 89 ARG A C 1
ATOM 707 O O . ARG A 1 89 ? 20.377 12.177 1.794 1.00 16.39 89 ARG A O 1
ATOM 715 N N . ALA A 1 90 ? 21.560 13.450 0.360 1.00 15.74 90 ALA A N 1
ATOM 716 C CA . ALA A 1 90 ? 22.102 12.300 -0.361 1.00 16.41 90 ALA A CA 1
ATOM 717 C C . ALA A 1 90 ? 22.960 11.451 0.573 1.00 16.03 90 ALA A C 1
ATOM 718 O O . ALA A 1 90 ? 22.886 10.220 0.550 1.00 16.52 90 ALA A O 1
ATOM 720 N N . LEU A 1 91 ? 23.775 12.103 1.397 1.00 15.88 91 LEU A N 1
ATOM 721 C CA . LEU A 1 91 ? 24.619 11.374 2.338 1.00 15.89 91 LEU A CA 1
ATOM 722 C C . LEU A 1 91 ? 23.739 10.669 3.365 1.00 15.35 91 LEU A C 1
ATOM 723 O O . LEU A 1 91 ? 23.968 9.507 3.700 1.00 14.46 91 LEU A O 1
ATOM 728 N N . ILE A 1 92 ? 22.732 11.377 3.867 1.00 13.50 92 ILE A N 1
ATOM 729 C CA . ILE A 1 92 ? 21.818 10.800 4.845 1.00 13.29 92 ILE A CA 1
ATOM 730 C C . ILE A 1 92 ? 21.096 9.592 4.238 1.00 13.21 92 ILE A C 1
ATOM 731 O O . ILE A 1 92 ? 20.964 8.549 4.888 1.00 12.98 92 ILE A O 1
ATOM 736 N N . ASP A 1 93 ? 20.648 9.722 2.991 1.00 11.88 93 ASP A N 1
ATOM 737 C CA . ASP A 1 93 ? 19.964 8.608 2.333 1.00 13.86 93 ASP A CA 1
ATOM 738 C C . ASP A 1 93 ? 20.897 7.425 2.112 1.00 14.03 93 ASP A C 1
ATOM 739 O O . ASP A 1 93 ? 20.489 6.268 2.234 1.00 14.21 93 ASP A O 1
ATOM 744 N N . MET A 1 94 ? 22.150 7.707 1.779 1.00 14.36 94 MET A N 1
ATOM 745 C CA . MET A 1 94 ? 23.104 6.627 1.558 1.00 14.66 94 MET A CA 1
ATOM 746 C C . MET A 1 94 ? 23.364 5.891 2.868 1.00 14.20 94 MET A C 1
ATOM 747 O O . MET A 1 94 ? 23.404 4.655 2.903 1.00 13.23 94 MET A O 1
ATOM 752 N N . TYR A 1 95 ? 23.530 6.645 3.952 1.00 12.18 95 TYR A N 1
ATOM 753 C CA . TYR A 1 95 ? 23.779 6.023 5.249 1.00 13.12 95 TYR A CA 1
ATOM 754 C C . TYR A 1 95 ? 22.555 5.232 5.710 1.00 13.44 95 TYR A C 1
ATOM 755 O O . TYR A 1 95 ? 22.674 4.096 6.173 1.00 13.46 95 TYR A O 1
ATOM 764 N N . VAL A 1 96 ? 21.378 5.834 5.573 1.00 13.18 96 VAL A N 1
ATOM 765 C CA . VAL A 1 96 ? 20.142 5.171 5.973 1.00 13.04 96 VAL A CA 1
ATOM 766 C C . VAL A 1 96 ? 19.930 3.885 5.181 1.00 13.15 96 VAL A C 1
ATOM 767 O O . VAL A 1 96 ? 19.446 2.887 5.724 1.00 13.36 96 VAL A O 1
ATOM 771 N N . GLY A 1 97 ? 20.295 3.907 3.901 1.00 12.89 97 GLY A N 1
ATOM 772 C CA . GLY A 1 97 ? 20.139 2.718 3.077 1.00 13.50 97 GLY A CA 1
ATOM 773 C C . GLY A 1 97 ? 20.920 1.551 3.651 1.00 13.47 97 GLY A C 1
ATOM 774 O O . GLY A 1 97 ? 20.466 0.400 3.629 1.00 12.76 97 GLY A O 1
ATOM 775 N N . GLY A 1 98 ? 22.108 1.845 4.167 1.00 12.48 98 GLY A N 1
ATOM 776 C CA . GLY A 1 98 ? 22.929 0.803 4.751 1.00 13.28 98 GLY A CA 1
ATOM 777 C C . GLY A 1 98 ? 22.328 0.209 6.015 1.00 14.78 98 GLY A C 1
ATOM 778 O O . GLY A 1 98 ? 22.292 -1.008 6.169 1.00 14.39 98 GLY A O 1
ATOM 779 N N . THR A 1 99 ? 21.851 1.057 6.924 1.00 14.42 99 THR A N 1
ATOM 780 C CA . THR A 1 99 ? 21.267 0.555 8.165 1.00 13.42 99 THR A CA 1
ATOM 781 C C . THR A 1 99 ? 19.885 -0.051 7.923 1.00 14.96 99 THR A C 1
ATOM 782 O O . THR A 1 99 ? 19.422 -0.901 8.695 1.00 14.17 99 THR A O 1
ATOM 786 N N . ASP A 1 100 ? 19.234 0.369 6.841 1.00 13.65 100 ASP A N 1
ATOM 787 C CA . ASP A 1 100 ? 17.923 -0.174 6.501 1.00 14.60 100 ASP A CA 1
ATOM 788 C C . ASP A 1 100 ? 18.143 -1.611 6.024 1.00 15.93 100 ASP A C 1
ATOM 789 O O . ASP A 1 100 ? 17.369 -2.513 6.351 1.00 14.68 100 ASP A O 1
ATOM 794 N N . ASP A 1 101 ? 19.211 -1.829 5.262 1.00 13.89 101 ASP A N 1
ATOM 795 C CA . ASP A 1 101 ? 19.524 -3.175 4.785 1.00 15.22 101 ASP A CA 1
ATOM 796 C C . ASP A 1 101 ? 19.901 -4.054 5.976 1.00 14.94 101 ASP A C 1
ATOM 797 O O . ASP A 1 101 ? 19.422 -5.180 6.105 1.00 16.05 101 ASP A O 1
ATOM 802 N N . LEU A 1 102 ? 20.759 -3.529 6.848 1.00 15.17 102 LEU A N 1
ATOM 803 C CA . LEU A 1 102 ? 21.210 -4.270 8.023 1.00 15.15 102 LEU A CA 1
ATOM 804 C C . LEU A 1 102 ? 20.052 -4.690 8.923 1.00 16.26 102 LEU A C 1
ATOM 805 O O . LEU A 1 102 ? 19.935 -5.863 9.279 1.00 16.04 102 LEU A O 1
ATOM 810 N N . MET A 1 103 ? 19.195 -3.745 9.300 1.00 14.66 103 MET A N 1
ATOM 811 C CA . MET A 1 103 ? 18.060 -4.099 10.141 1.00 15.97 103 MET A CA 1
ATOM 812 C C . MET A 1 103 ? 17.070 -4.938 9.338 1.00 15.08 103 MET A C 1
ATOM 813 O O . MET A 1 103 ? 16.349 -5.768 9.895 1.00 15.97 103 MET A O 1
ATOM 818 N N . GLY A 1 104 ? 17.047 -4.730 8.023 1.00 14.67 104 GLY A N 1
ATOM 819 C CA . GLY A 1 104 ? 16.151 -5.494 7.175 1.00 14.27 104 GLY A CA 1
ATOM 820 C C . GLY A 1 104 ? 16.462 -6.981 7.224 1.00 14.29 104 GLY A C 1
ATOM 821 O O . GLY A 1 104 ? 15.560 -7.818 7.095 1.00 15.37 104 GLY A O 1
ATOM 822 N N . PHE A 1 105 ? 17.737 -7.317 7.411 1.00 13.62 105 PHE A N 1
ATOM 823 C CA . PHE A 1 105 ? 18.150 -8.719 7.480 1.00 14.96 105 PHE A CA 1
ATOM 824 C C . PHE A 1 105 ? 17.629 -9.385 8.750 1.00 16.19 105 PHE A C 1
ATOM 825 O O . PHE A 1 105 ? 17.776 -10.598 8.932 1.00 17.42 105 PHE A O 1
ATOM 833 N N . LEU A 1 106 ? 17.037 -8.594 9.638 1.00 16.63 106 LEU A N 1
ATOM 834 C CA . LEU A 1 106 ? 16.508 -9.132 10.885 1.00 16.79 106 LEU A CA 1
ATOM 835 C C . LEU A 1 106 ? 14.986 -9.179 10.917 1.00 17.20 106 LEU A C 1
ATOM 836 O O . LEU A 1 106 ? 14.404 -9.679 11.873 1.00 18.75 106 LEU A O 1
ATOM 841 N N . LEU A 1 107 ? 14.338 -8.667 9.879 1.00 16.95 107 LEU A N 1
ATOM 842 C CA . LEU A 1 107 ? 12.877 -8.654 9.865 1.00 18.09 107 LEU A CA 1
ATOM 843 C C . LEU A 1 107 ? 12.230 -10.036 9.944 1.00 18.42 107 LEU A C 1
ATOM 844 O O . LEU A 1 107 ? 11.191 -10.201 10.578 1.00 18.30 107 LEU A O 1
ATOM 849 N N . SER A 1 108 ? 12.844 -11.031 9.314 1.00 18.30 108 SER A N 1
ATOM 850 C CA . SER A 1 108 ? 12.275 -12.376 9.317 1.00 18.22 108 SER A CA 1
ATOM 851 C C . SER A 1 108 ? 12.629 -13.182 10.559 1.00 19.78 108 SER A C 1
ATOM 852 O O . SER A 1 108 ? 11.982 -14.189 10.856 1.00 19.26 108 SER A O 1
ATOM 855 N N . PHE A 1 109 ? 13.648 -12.732 11.285 1.00 19.91 109 PHE A N 1
ATOM 856 C CA . PHE A 1 109 ? 14.142 -13.445 12.458 1.00 21.52 109 PHE A CA 1
ATOM 857 C C . PHE A 1 109 ? 13.147 -14.143 13.388 1.00 22.24 109 PHE A C 1
ATOM 858 O O . PHE A 1 109 ? 13.303 -15.329 13.678 1.00 22.63 109 PHE A O 1
ATOM 866 N N . PRO A 1 110 ? 12.117 -13.432 13.870 1.00 22.55 110 PRO A N 1
ATOM 867 C CA . PRO A 1 110 ? 11.174 -14.109 14.766 1.00 23.31 110 PRO A CA 1
ATOM 868 C C . PRO A 1 110 ? 10.348 -15.219 14.116 1.00 23.55 110 PRO A C 1
ATOM 869 O O . PRO A 1 110 ? 9.774 -16.056 14.814 1.00 24.59 110 PRO A O 1
ATOM 873 N N . PHE A 1 111 ? 10.298 -15.228 12.788 1.00 23.09 111 PHE A N 1
ATOM 874 C CA . PHE A 1 111 ? 9.535 -16.234 12.051 1.00 22.61 111 PHE A CA 1
ATOM 875 C C . PHE A 1 111 ? 10.389 -17.435 11.656 1.00 22.80 111 PHE A C 1
ATOM 876 O O . PHE A 1 111 ? 9.886 -18.377 11.048 1.00 23.77 111 PHE A O 1
ATOM 884 N N . LEU A 1 112 ? 11.674 -17.399 11.989 1.00 22.51 112 LEU A N 1
ATOM 885 C CA . LEU A 1 112 ? 12.586 -18.483 11.629 1.00 23.16 112 LEU A CA 1
ATOM 886 C C . LEU A 1 112 ? 12.632 -19.630 12.635 1.00 23.63 112 LEU A C 1
ATOM 887 O O . LEU A 1 112 ? 12.315 -19.459 13.812 1.00 22.73 112 LEU A O 1
ATOM 892 N N . SER A 1 113 ? 13.033 -20.804 12.155 1.00 24.74 113 SER A N 1
ATOM 893 C CA . SER A 1 113 ? 13.150 -21.977 13.011 1.00 26.67 113 SER A CA 1
ATOM 894 C C . SER A 1 113 ? 14.362 -21.744 13.904 1.00 28.36 113 SER A C 1
ATOM 895 O O . SER A 1 113 ? 15.166 -20.847 13.646 1.00 27.25 113 SER A O 1
ATOM 898 N N . ALA A 1 114 ? 14.499 -22.557 14.945 1.00 28.42 114 ALA A N 1
ATOM 899 C CA . ALA A 1 114 ? 15.621 -22.423 15.867 1.00 29.48 114 ALA A CA 1
ATOM 900 C C . ALA A 1 114 ? 16.957 -22.508 15.133 1.00 30.85 114 ALA A C 1
ATOM 901 O O . ALA A 1 114 ? 17.881 -21.747 15.421 1.00 31.33 114 ALA A O 1
ATOM 903 N N . GLU A 1 115 ? 17.050 -23.434 14.182 1.00 31.15 115 GLU A N 1
ATOM 904 C CA . GLU A 1 115 ? 18.271 -23.627 13.406 1.00 32.73 115 GLU A CA 1
ATOM 905 C C . GLU A 1 115 ? 18.593 -22.441 12.506 1.00 31.42 115 GLU A C 1
ATOM 906 O O . GLU A 1 115 ? 19.747 -22.015 12.410 1.00 29.23 115 GLU A O 1
ATOM 912 N N . ASP A 1 116 ? 17.572 -21.918 11.837 1.00 28.97 116 ASP A N 1
ATOM 913 C CA . ASP A 1 116 ? 17.769 -20.791 10.940 1.00 27.95 116 ASP A CA 1
ATOM 914 C C . ASP A 1 116 ? 18.076 -19.502 11.694 1.00 26.40 116 ASP A C 1
ATOM 915 O O . ASP A 1 116 ? 18.734 -18.608 11.158 1.00 25.83 116 ASP A O 1
ATOM 920 N N . LYS A 1 117 ? 17.607 -19.404 12.935 1.00 24.78 117 LYS A N 1
ATOM 921 C CA . LYS A 1 117 ? 17.879 -18.216 13.736 1.00 24.37 117 LYS A CA 1
ATOM 922 C C . LYS A 1 117 ? 19.374 -18.140 14.018 1.00 24.20 117 LYS A C 1
ATOM 923 O O . LYS A 1 117 ? 19.972 -17.063 13.973 1.00 23.43 117 LYS A O 1
ATOM 929 N N . VAL A 1 118 ? 19.972 -19.292 14.307 1.00 24.26 118 VAL A N 1
ATOM 930 C CA . VAL A 1 118 ? 21.401 -19.361 14.585 1.00 24.73 118 VAL A CA 1
ATOM 931 C C . VAL A 1 118 ? 22.181 -18.940 13.346 1.00 24.74 118 VAL A C 1
ATOM 932 O O . VAL A 1 118 ? 23.123 -18.149 13.432 1.00 25.94 118 VAL A O 1
ATOM 936 N N . LYS A 1 119 ? 21.781 -19.467 12.194 1.00 23.04 119 LYS A N 1
ATOM 937 C CA . LYS A 1 119 ? 22.442 -19.137 10.936 1.00 24.80 119 LYS A CA 1
ATOM 938 C C . LYS A 1 119 ? 22.262 -17.663 10.582 1.00 24.25 119 LYS A C 1
ATOM 939 O O . LYS A 1 119 ? 23.220 -16.984 10.219 1.00 23.79 119 LYS A O 1
ATOM 945 N N . GLN A 1 120 ? 21.032 -17.173 10.697 1.00 22.94 120 GLN A N 1
ATOM 946 C CA . GLN A 1 120 ? 20.740 -15.779 10.376 1.00 22.38 120 GLN A CA 1
ATOM 947 C C . GLN A 1 120 ? 21.507 -14.836 11.299 1.00 22.53 120 GLN A C 1
ATOM 948 O O . GLN A 1 120 ? 22.043 -13.816 10.855 1.00 23.96 120 GLN A O 1
ATOM 954 N N . CYS A 1 121 ? 21.560 -15.174 12.584 1.00 21.68 121 CYS A N 1
ATOM 955 C CA . CYS A 1 121 ? 22.275 -14.344 13.546 1.00 22.68 121 CYS A CA 1
ATOM 956 C C . CYS A 1 121 ? 23.743 -14.209 13.145 1.00 22.66 121 CYS A C 1
ATOM 957 O O . CYS A 1 121 ? 24.317 -13.123 13.214 1.00 22.11 121 CYS A O 1
ATOM 960 N N . ALA A 1 122 ? 24.347 -15.317 12.726 1.00 20.14 122 ALA A N 1
ATOM 961 C CA . ALA A 1 122 ? 25.745 -15.303 12.305 1.00 19.99 122 ALA A CA 1
ATOM 962 C C . ALA A 1 122 ? 25.887 -14.434 11.052 1.00 19.90 122 ALA A C 1
ATOM 963 O O . ALA A 1 122 ? 26.853 -13.683 10.905 1.00 19.60 122 ALA A O 1
ATOM 965 N N . PHE A 1 123 ? 24.909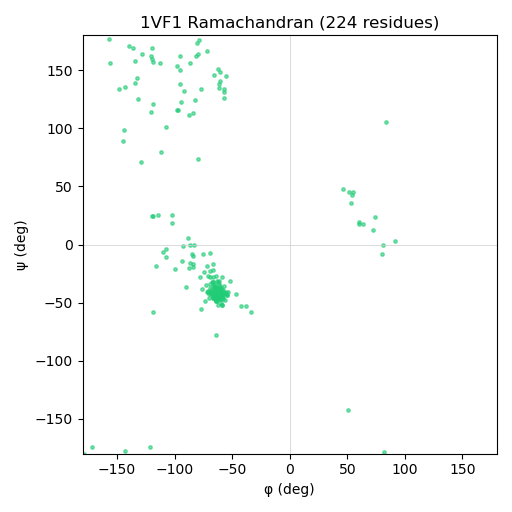 -14.543 10.156 1.00 19.50 123 PHE A N 1
ATOM 966 C CA . PHE A 1 123 ? 24.900 -13.779 8.911 1.00 19.37 123 PHE A CA 1
ATOM 967 C C . PHE A 1 123 ? 24.857 -12.276 9.186 1.00 19.13 123 PHE A C 1
ATOM 968 O O . PHE A 1 123 ? 25.610 -11.501 8.589 1.00 19.33 123 PHE A O 1
ATOM 976 N N . VAL A 1 124 ? 23.962 -11.873 10.081 1.00 19.04 124 VAL A N 1
ATOM 977 C CA . VAL A 1 124 ? 23.804 -10.467 10.437 1.00 19.04 124 VAL A CA 1
ATOM 978 C C . VAL A 1 124 ? 25.040 -9.894 11.131 1.00 19.76 124 VAL A C 1
ATOM 979 O O . VAL A 1 124 ? 25.506 -8.810 10.784 1.00 17.21 124 VAL A O 1
ATOM 983 N N . VAL A 1 125 ? 25.567 -10.617 12.114 1.00 20.57 125 VAL A N 1
ATOM 984 C CA . VAL A 1 125 ? 26.755 -10.159 12.828 1.00 19.96 125 VAL A CA 1
ATOM 985 C C . VAL A 1 125 ? 27.937 -9.988 11.874 1.00 19.68 125 VAL A C 1
ATOM 986 O O . VAL A 1 125 ? 28.693 -9.020 11.979 1.00 18.50 125 VAL A O 1
ATOM 990 N N . GLU A 1 126 ? 28.090 -10.923 10.939 1.00 19.46 126 GLU A N 1
ATOM 991 C CA . GLU A 1 126 ? 29.174 -10.858 9.959 1.00 21.00 126 GLU A CA 1
ATOM 992 C C . GLU A 1 126 ? 29.008 -9.606 9.089 1.00 19.47 126 GLU A C 1
ATOM 993 O O . GLU A 1 126 ? 29.976 -8.904 8.807 1.00 18.32 126 GLU A O 1
ATOM 999 N N . LYS A 1 127 ? 27.777 -9.325 8.673 1.00 18.28 127 LYS A N 1
ATOM 1000 C CA . LYS A 1 127 ? 27.516 -8.139 7.862 1.00 16.78 127 LYS A CA 1
ATOM 1001 C C . LYS A 1 127 ? 27.849 -6.883 8.659 1.00 15.03 127 LYS A C 1
ATOM 1002 O O . LYS A 1 127 ? 28.450 -5.949 8.135 1.00 16.31 127 LYS A O 1
ATOM 1008 N N . ALA A 1 128 ? 27.467 -6.866 9.933 1.00 14.71 128 ALA A N 1
ATOM 1009 C CA . ALA A 1 128 ? 27.720 -5.702 10.775 1.00 16.10 128 ALA A CA 1
ATOM 1010 C C . ALA A 1 128 ? 29.209 -5.424 10.963 1.00 17.00 128 ALA A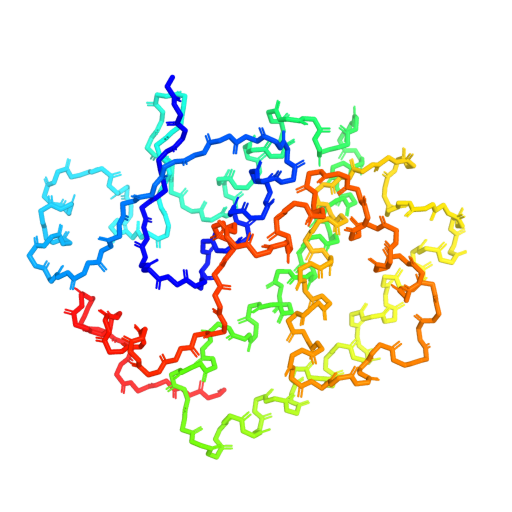 C 1
ATOM 1011 O O . ALA A 1 128 ? 29.668 -4.296 10.785 1.00 17.46 128 ALA A O 1
ATOM 1013 N N . THR A 1 129 ? 29.967 -6.454 11.314 1.00 17.58 129 THR A N 1
ATOM 1014 C CA . THR A 1 129 ? 31.393 -6.270 11.556 1.00 17.08 129 THR A CA 1
ATOM 1015 C C . THR A 1 129 ? 32.297 -6.156 10.333 1.00 18.25 129 THR A C 1
ATOM 1016 O O . THR A 1 129 ? 33.341 -5.505 10.398 1.00 18.48 129 THR A O 1
ATOM 1020 N N . SER A 1 130 ? 31.914 -6.767 9.217 1.00 18.19 130 SER A N 1
ATOM 1021 C CA . SER A 1 130 ? 32.761 -6.704 8.029 1.00 19.80 130 SER A CA 1
ATOM 1022 C C . SER A 1 130 ? 32.333 -5.682 6.989 1.00 18.74 130 SER A C 1
ATOM 1023 O O . SER A 1 130 ? 33.143 -5.259 6.168 1.00 21.29 130 SER A O 1
ATOM 1026 N N . ARG A 1 131 ? 31.070 -5.274 7.017 1.00 18.89 131 ARG A N 1
ATOM 1027 C CA . ARG A 1 131 ? 30.589 -4.332 6.018 1.00 17.74 131 ARG A CA 1
ATOM 1028 C C . ARG A 1 131 ? 30.072 -2.995 6.535 1.00 18.97 131 ARG A C 1
ATOM 1029 O O . ARG A 1 131 ? 30.592 -1.940 6.162 1.00 18.67 131 ARG A O 1
ATOM 1037 N N . TYR A 1 132 ? 29.064 -3.032 7.402 1.00 18.79 132 TYR A N 1
ATOM 1038 C CA . TYR A 1 132 ? 28.471 -1.798 7.903 1.00 17.05 132 TYR A CA 1
ATOM 1039 C C . TYR A 1 132 ? 29.222 -1.020 8.980 1.00 16.95 132 TYR A C 1
ATOM 1040 O O . TYR A 1 132 ? 29.502 0.159 8.788 1.00 15.99 132 TYR A O 1
ATOM 1049 N N . PHE A 1 133 ? 29.555 -1.644 10.106 1.00 17.11 133 PHE A N 1
ATOM 1050 C CA . PHE A 1 133 ? 30.264 -0.895 11.140 1.00 16.46 133 PHE A CA 1
ATOM 1051 C C . PHE A 1 133 ? 31.551 -0.257 10.604 1.00 16.68 133 PHE A C 1
ATOM 1052 O O . PHE A 1 133 ? 31.867 0.891 10.937 1.00 14.47 133 PHE A O 1
ATOM 1060 N N . PRO A 1 134 ? 32.308 -0.982 9.762 1.00 15.81 134 PRO A N 1
ATOM 1061 C CA . PRO A 1 134 ? 33.540 -0.381 9.234 1.00 16.21 134 PRO A CA 1
ATOM 1062 C C . PRO A 1 134 ? 33.257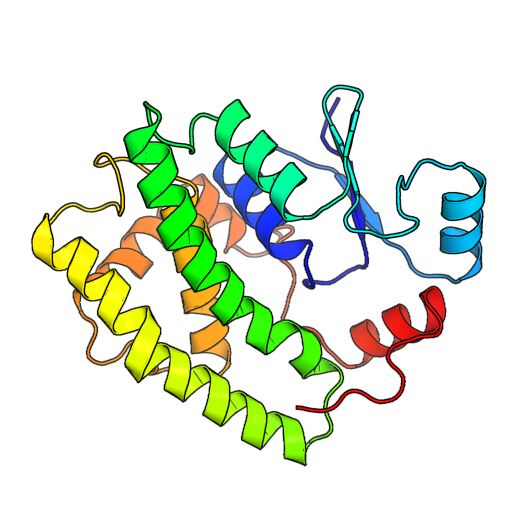 0.879 8.410 1.00 16.57 134 PRO A C 1
ATOM 1063 O O . PRO A 1 134 ? 34.009 1.853 8.472 1.00 17.42 134 PRO A O 1
ATOM 1067 N N . ALA A 1 135 ? 32.168 0.857 7.645 1.00 16.41 135 ALA A N 1
ATOM 1068 C CA . ALA A 1 135 ? 31.806 1.999 6.806 1.00 16.11 135 ALA A CA 1
ATOM 1069 C C . ALA A 1 135 ? 31.460 3.244 7.624 1.00 17.01 135 ALA A C 1
ATOM 1070 O O . ALA A 1 135 ? 31.934 4.344 7.320 1.00 17.21 135 ALA A O 1
ATOM 1072 N N . TYR A 1 136 ? 30.634 3.078 8.654 1.00 16.35 136 TYR A N 1
ATOM 1073 C CA . TYR A 1 136 ? 30.244 4.209 9.491 1.00 15.61 136 TYR A CA 1
ATOM 1074 C C . TYR A 1 136 ? 31.398 4.668 10.381 1.00 17.03 136 TYR A C 1
ATOM 1075 O O . TYR A 1 136 ? 31.547 5.864 10.648 1.00 16.69 136 TYR A O 1
ATOM 1084 N N . GLU A 1 137 ? 32.218 3.723 10.838 1.00 16.84 137 GLU A N 1
ATOM 1085 C CA . GLU A 1 137 ? 33.373 4.074 11.662 1.00 17.25 137 GLU A CA 1
ATOM 1086 C C . GLU A 1 137 ? 34.253 5.003 10.812 1.00 17.63 137 GLU A C 1
ATOM 1087 O O . GLU A 1 137 ? 34.770 6.012 11.297 1.00 18.18 137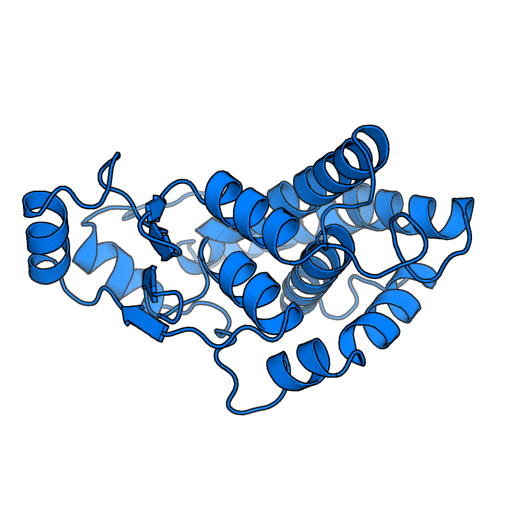 GLU A O 1
ATOM 1093 N N . LYS A 1 138 ? 34.402 4.665 9.534 1.00 17.49 138 LYS A N 1
ATOM 1094 C CA . LYS A 1 138 ? 35.213 5.458 8.612 1.00 18.35 138 LYS A CA 1
ATOM 1095 C C . LYS A 1 138 ? 34.654 6.867 8.399 1.00 18.19 138 LYS A C 1
ATOM 1096 O O . LYS A 1 138 ? 35.415 7.834 8.319 1.00 17.27 138 LYS A O 1
ATOM 1102 N N . VAL A 1 139 ? 33.331 6.990 8.302 1.00 16.87 139 VAL A N 1
ATOM 1103 C CA . VAL A 1 139 ? 32.714 8.304 8.116 1.00 15.61 139 VAL A CA 1
ATOM 1104 C C . VAL A 1 139 ? 33.071 9.213 9.288 1.00 16.04 139 VAL A C 1
ATOM 1105 O O . VAL A 1 139 ? 33.461 10.368 9.102 1.00 16.56 139 VAL A O 1
ATOM 1109 N N . LEU A 1 140 ? 32.925 8.683 10.498 1.00 16.41 140 LEU A N 1
ATOM 1110 C CA . LEU A 1 140 ? 33.230 9.436 11.706 1.00 17.38 140 LEU A CA 1
ATOM 1111 C C . LEU A 1 140 ? 34.721 9.756 11.771 1.00 17.95 140 LEU A C 1
ATOM 1112 O O . LEU A 1 140 ? 35.111 10.870 12.112 1.00 19.03 140 LEU A O 1
ATOM 1117 N N . LYS A 1 141 ? 35.549 8.775 11.435 1.00 17.47 141 LYS A N 1
ATOM 1118 C CA . LYS A 1 141 ? 36.994 8.969 11.467 1.00 20.68 141 LYS A CA 1
ATOM 1119 C C . LYS A 1 141 ? 37.456 10.026 10.469 1.00 22.37 141 LYS A C 1
ATOM 1120 O O . LYS A 1 141 ? 38.315 10.857 10.786 1.00 21.47 141 LYS A O 1
ATOM 1126 N N . ASP A 1 142 ? 36.883 10.007 9.269 1.00 22.71 142 ASP A N 1
ATOM 1127 C CA . ASP A 1 142 ? 37.275 10.965 8.242 1.00 23.71 142 ASP A CA 1
ATOM 1128 C C . ASP A 1 142 ? 36.986 12.429 8.547 1.00 23.92 142 ASP A C 1
ATOM 1129 O O . ASP A 1 142 ? 37.797 13.293 8.209 1.00 22.51 142 ASP A O 1
ATOM 1134 N N . HIS A 1 143 ? 35.849 12.734 9.171 1.00 22.41 143 HIS A N 1
ATOM 1135 C CA . HIS A 1 143 ? 35.574 14.133 9.478 1.00 22.36 143 HIS A CA 1
ATOM 1136 C C . HIS A 1 143 ? 35.708 14.475 10.962 1.00 21.25 143 HIS A C 1
ATOM 1137 O O . HIS A 1 143 ? 35.714 15.647 11.338 1.00 21.01 143 HIS A O 1
ATOM 1144 N N . GLY A 1 144 ? 35.829 13.446 11.795 1.00 22.05 144 GLY A N 1
ATOM 1145 C CA . GLY A 1 144 ? 35.995 13.638 13.228 1.00 23.23 144 GLY A CA 1
ATOM 1146 C C . GLY A 1 144 ? 34.906 14.369 13.994 1.00 23.91 144 GLY A C 1
ATOM 1147 O O . GLY A 1 144 ? 35.153 14.853 15.096 1.00 26.29 144 GLY A O 1
ATOM 1148 N N . GLN A 1 145 ? 33.703 14.449 13.436 1.00 22.35 145 GLN A N 1
ATOM 1149 C CA . GLN A 1 145 ? 32.615 15.140 14.115 1.00 22.53 145 GLN A CA 1
ATOM 1150 C C . GLN A 1 145 ? 31.729 14.180 14.909 1.00 20.64 145 GLN A C 1
ATOM 1151 O O . GLN A 1 145 ? 31.770 12.970 14.697 1.00 20.51 145 GLN A O 1
ATOM 1157 N N . ASP A 1 146 ? 30.948 14.726 15.835 1.00 20.92 146 ASP A N 1
ATOM 1158 C CA . ASP A 1 146 ? 30.069 13.923 16.688 1.00 21.57 146 ASP A CA 1
ATOM 1159 C C . ASP A 1 146 ? 28.894 13.291 15.958 1.00 21.12 146 ASP A C 1
ATOM 1160 O O . ASP A 1 146 ? 28.331 12.303 16.425 1.00 20.78 146 ASP A O 1
ATOM 1165 N N . PHE A 1 147 ? 28.520 13.869 14.824 1.00 20.48 147 PHE A N 1
ATOM 1166 C CA . PHE A 1 147 ? 27.385 13.379 14.053 1.00 18.48 147 PHE A CA 1
ATOM 1167 C C . PHE A 1 147 ? 27.808 12.937 12.658 1.00 18.06 147 PHE A C 1
ATOM 1168 O O . PHE A 1 147 ? 28.832 13.377 12.140 1.00 18.20 147 PHE A O 1
ATOM 1176 N N . LEU A 1 148 ? 27.011 12.067 12.049 1.00 16.40 148 LEU A N 1
ATOM 1177 C CA . LEU A 1 148 ? 27.323 11.564 10.719 1.00 14.69 148 LEU A CA 1
ATOM 1178 C C . LEU A 1 148 ? 27.325 12.635 9.641 1.00 14.31 148 LEU A C 1
ATOM 1179 O O . LEU A 1 148 ? 28.214 12.657 8.797 1.00 15.50 148 LEU A O 1
ATOM 1184 N N . VAL A 1 149 ? 26.333 13.519 9.670 1.00 15.02 149 VAL A N 1
ATOM 1185 C CA . VAL A 1 149 ? 26.212 14.555 8.645 1.00 16.10 149 VAL A CA 1
ATOM 1186 C C . VAL A 1 149 ? 25.915 15.955 9.169 1.00 15.30 149 VAL A C 1
ATOM 1187 O O . VAL A 1 149 ? 25.101 16.126 10.075 1.00 15.66 149 VAL A O 1
ATOM 1191 N N . GLY A 1 150 ? 26.576 16.950 8.575 1.00 16.18 150 GLY A N 1
ATOM 1192 C CA . GLY A 1 150 ? 26.364 18.343 8.941 1.00 16.83 150 GLY A CA 1
ATOM 1193 C C . GLY A 1 150 ? 26.642 18.772 10.372 1.00 18.20 150 GLY A C 1
ATOM 1194 O O . GLY A 1 150 ? 26.187 19.832 10.796 1.00 17.26 150 GLY A O 1
ATOM 1195 N N . ASN A 1 151 ? 27.392 17.965 11.113 1.00 18.88 151 ASN A N 1
ATOM 1196 C CA . ASN A 1 151 ? 27.726 18.266 12.506 1.00 19.04 151 ASN A CA 1
ATOM 1197 C C . ASN A 1 151 ? 26.506 18.568 13.376 1.00 19.83 151 ASN A C 1
ATOM 1198 O O . ASN A 1 151 ? 26.553 19.412 14.277 1.00 18.51 151 ASN A O 1
ATOM 1203 N N . ARG A 1 152 ? 25.410 17.872 13.105 1.00 17.78 152 ARG A N 1
ATOM 1204 C CA . ARG A 1 152 ? 24.188 18.035 13.879 1.00 18.70 152 ARG A CA 1
ATOM 1205 C C . ARG A 1 152 ? 23.392 16.753 13.729 1.00 18.55 152 ARG A C 1
ATOM 1206 O O . ARG A 1 152 ? 23.560 16.025 12.754 1.00 17.87 152 ARG A O 1
ATOM 1214 N N . LEU A 1 153 ? 22.528 16.487 14.698 1.00 18.23 153 LEU A N 1
ATOM 1215 C CA . LEU A 1 153 ? 21.702 15.286 14.686 1.00 18.84 153 LEU A CA 1
ATOM 1216 C C . LEU A 1 153 ? 20.849 15.177 13.426 1.00 17.26 153 LEU A C 1
ATOM 1217 O O . LEU A 1 153 ? 20.206 16.142 13.007 1.00 16.57 153 LEU A O 1
ATOM 1222 N N . SER A 1 154 ? 20.845 13.996 12.821 1.00 15.47 154 SER A N 1
ATOM 1223 C CA . SER A 1 154 ? 20.040 13.766 11.633 1.00 15.45 154 SER A CA 1
ATOM 1224 C C . SER A 1 154 ? 19.422 12.385 11.726 1.00 14.91 154 SER A C 1
ATOM 1225 O O . SER A 1 154 ? 19.747 11.593 12.619 1.00 13.04 154 SER A O 1
ATOM 1228 N N . TRP A 1 155 ? 18.517 12.109 10.803 1.00 16.65 155 TRP A N 1
ATOM 1229 C CA . TRP A 1 155 ? 17.846 10.824 10.754 1.00 15.66 155 TRP A CA 1
ATOM 1230 C C . TRP A 1 155 ? 18.880 9.702 10.638 1.00 15.33 155 TRP A C 1
ATOM 1231 O O . TRP A 1 155 ? 18.710 8.629 11.215 1.00 14.69 155 TRP A O 1
ATOM 1242 N N . ALA A 1 156 ? 19.966 9.957 9.916 1.00 15.49 156 ALA A N 1
ATOM 1243 C CA . ALA A 1 156 ? 21.012 8.943 9.750 1.00 16.41 156 ALA A CA 1
ATOM 1244 C C . ALA A 1 156 ? 21.592 8.472 11.085 1.00 14.98 156 ALA A C 1
ATOM 1245 O O . ALA A 1 156 ? 21.873 7.286 11.258 1.00 14.53 156 ALA A O 1
ATOM 1247 N N . ASP A 1 157 ? 21.775 9.399 12.024 1.00 13.75 157 ASP A N 1
ATOM 1248 C CA . ASP A 1 157 ? 22.315 9.061 13.342 1.00 13.29 157 ASP A CA 1
ATOM 1249 C C . ASP A 1 157 ? 21.348 8.179 14.121 1.00 14.07 157 ASP A C 1
ATOM 1250 O O . ASP A 1 157 ? 21.746 7.234 14.806 1.00 12.73 157 ASP A O 1
ATOM 1255 N N . ILE A 1 158 ? 20.071 8.525 14.022 1.00 13.16 158 ILE A N 1
ATOM 1256 C CA . ILE A 1 158 ? 19.005 7.819 14.708 1.00 12.96 158 ILE A CA 1
ATOM 1257 C C . ILE A 1 158 ? 18.826 6.407 14.160 1.00 13.64 158 ILE A C 1
ATOM 1258 O O . ILE A 1 158 ? 18.622 5.461 14.919 1.00 15.09 158 ILE A O 1
ATOM 1263 N N . HIS A 1 159 ? 18.914 6.267 12.841 1.00 13.58 159 HIS A N 1
ATOM 1264 C CA . HIS A 1 159 ? 18.766 4.964 12.202 1.00 12.80 159 HIS A CA 1
ATOM 1265 C C . HIS A 1 159 ? 19.962 4.084 12.569 1.00 12.94 159 HIS A C 1
ATOM 1266 O O . HIS A 1 159 ? 19.808 2.891 12.844 1.00 12.02 159 HIS A O 1
ATOM 1273 N N . LEU A 1 160 ? 21.155 4.674 12.587 1.00 11.73 160 LEU A N 1
ATOM 1274 C CA . LEU A 1 160 ? 22.349 3.913 12.937 1.00 12.62 160 LEU A CA 1
ATOM 1275 C C . LEU A 1 160 ? 22.327 3.449 14.398 1.00 13.62 160 LEU A C 1
ATOM 1276 O O . LEU A 1 160 ? 22.691 2.306 14.694 1.00 13.74 160 LEU A O 1
ATOM 1281 N N . LEU A 1 161 ? 21.910 4.321 15.313 1.00 12.59 161 LEU A N 1
ATOM 1282 C CA . LEU A 1 161 ? 21.856 3.932 16.722 1.00 12.74 161 LEU A CA 1
ATOM 1283 C C . LEU A 1 161 ? 20.901 2.758 16.889 1.00 12.91 161 LEU A C 1
ATOM 1284 O O . LEU A 1 161 ? 21.221 1.787 17.569 1.00 12.85 161 LEU A O 1
ATOM 1289 N N . GLU A 1 162 ? 19.723 2.851 16.280 1.00 12.92 162 GLU A N 1
ATOM 1290 C CA . GLU A 1 162 ? 18.765 1.757 16.379 1.00 13.44 162 GLU A CA 1
ATOM 1291 C C . GLU A 1 162 ? 19.383 0.459 15.859 1.00 13.88 162 GLU A C 1
ATOM 1292 O O . GLU A 1 162 ? 19.242 -0.594 16.485 1.00 12.67 162 GLU A O 1
ATOM 1298 N N . ALA A 1 163 ? 20.062 0.538 14.714 1.00 12.54 163 ALA A N 1
ATOM 1299 C CA . ALA A 1 163 ? 20.695 -0.636 14.105 1.00 13.83 163 ALA A CA 1
ATOM 1300 C C . ALA A 1 163 ? 21.770 -1.219 15.009 1.00 15.81 163 ALA A C 1
ATOM 1301 O O . ALA A 1 163 ? 21.872 -2.438 15.167 1.00 14.15 163 ALA A O 1
ATOM 1303 N N . ILE A 1 164 ? 22.582 -0.346 15.596 1.00 16.67 164 ILE A N 1
ATOM 1304 C CA . ILE A 1 164 ? 23.633 -0.794 16.497 1.00 16.85 164 ILE A CA 1
ATOM 1305 C C . ILE A 1 164 ? 23.027 -1.567 17.667 1.00 16.19 164 ILE A C 1
ATOM 1306 O O . ILE A 1 164 ? 23.525 -2.627 18.039 1.00 16.42 164 ILE A O 1
ATOM 1311 N N . LEU A 1 165 ? 21.951 -1.040 18.242 1.00 16.52 165 LEU A N 1
ATOM 1312 C CA . LEU A 1 165 ? 21.317 -1.710 19.371 1.00 15.92 165 LEU A CA 1
ATOM 1313 C C . LEU A 1 165 ? 20.740 -3.066 18.979 1.00 16.27 165 LEU A C 1
ATOM 1314 O O . LEU A 1 165 ? 20.824 -4.018 19.752 1.00 14.88 165 LEU A O 1
ATOM 1319 N N . MET A 1 166 ? 20.168 -3.160 17.779 1.00 15.13 166 MET A N 1
ATOM 1320 C CA . MET A 1 166 ? 19.603 -4.424 17.318 1.00 15.99 166 MET A CA 1
ATOM 1321 C C . MET A 1 166 ? 20.687 -5.476 17.116 1.00 16.20 166 MET A C 1
ATOM 1322 O O . MET A 1 166 ? 20.470 -6.659 17.380 1.00 14.89 166 MET A O 1
ATOM 1327 N N . VAL A 1 167 ? 21.849 -5.050 16.635 1.00 15.03 167 VAL A N 1
ATOM 1328 C CA . VAL A 1 167 ? 22.943 -5.989 16.429 1.00 16.37 167 VAL A CA 1
ATOM 1329 C C . VAL A 1 167 ? 23.460 -6.440 17.788 1.00 16.73 167 VAL A C 1
ATOM 1330 O O . VAL A 1 167 ? 23.712 -7.624 18.001 1.00 17.10 167 VAL A O 1
ATOM 1334 N N . GLU A 1 168 ? 23.595 -5.500 18.719 1.00 16.52 168 GLU A N 1
ATOM 1335 C CA . GLU A 1 168 ? 24.084 -5.840 20.052 1.00 17.48 168 GLU A CA 1
ATOM 1336 C C . GLU A 1 168 ? 23.142 -6.784 20.798 1.00 17.16 168 GLU A C 1
ATOM 1337 O O . GLU A 1 168 ? 23.580 -7.542 21.664 1.00 17.98 168 GLU A O 1
ATOM 1343 N N . GLU A 1 169 ? 21.852 -6.742 20.469 1.00 15.98 169 GLU A N 1
ATOM 1344 C CA . GLU A 1 169 ? 20.889 -7.643 21.098 1.00 15.80 169 GLU A CA 1
ATOM 1345 C C . GLU A 1 169 ? 21.217 -9.070 20.652 1.00 18.03 169 GLU A C 1
ATOM 1346 O O . GLU A 1 169 ? 20.952 -10.040 21.364 1.00 17.96 169 GLU A O 1
ATOM 1352 N N . LYS A 1 170 ? 21.808 -9.189 19.470 1.00 18.73 170 LYS A N 1
ATOM 1353 C CA . LYS A 1 170 ? 22.169 -10.493 18.931 1.00 20.48 170 LYS A CA 1
ATOM 1354 C C . LYS A 1 170 ? 23.582 -10.915 19.341 1.00 20.78 170 LYS A C 1
ATOM 1355 O O . LYS A 1 170 ? 23.833 -12.093 19.598 1.00 22.39 170 LYS A O 1
ATOM 1361 N N . LYS A 1 171 ? 24.496 -9.952 19.404 1.00 20.78 171 LYS A N 1
ATOM 1362 C CA . LYS A 1 171 ? 25.890 -10.208 19.790 1.00 21.64 171 LYS A CA 1
ATOM 1363 C C . LYS A 1 171 ? 26.333 -8.989 20.593 1.00 20.88 171 LYS A C 1
ATOM 1364 O O . LYS A 1 171 ? 26.709 -7.964 20.021 1.00 19.21 171 LYS A O 1
ATOM 1370 N N . SER A 1 172 ? 26.294 -9.110 21.917 1.00 20.41 172 SER A N 1
ATOM 1371 C CA . SER A 1 172 ? 26.630 -8.004 22.809 1.00 21.95 172 SER A CA 1
ATOM 1372 C C . SER A 1 172 ? 27.960 -7.287 22.586 1.00 21.68 172 SER A C 1
ATOM 1373 O O . SER A 1 172 ? 28.061 -6.090 22.849 1.00 21.88 172 SER A O 1
ATOM 1376 N N . ASP A 1 173 ? 28.973 -7.997 22.100 1.00 21.73 173 ASP A N 1
ATOM 1377 C CA . ASP A 1 173 ? 30.283 -7.377 21.881 1.00 22.70 173 ASP A CA 1
ATOM 1378 C C . ASP A 1 173 ? 30.562 -7.045 20.415 1.00 22.23 173 ASP A C 1
ATOM 1379 O O . ASP A 1 173 ? 31.714 -6.833 20.027 1.00 20.82 173 ASP A O 1
ATOM 1384 N N . ALA A 1 174 ? 29.504 -6.985 19.611 1.00 19.94 174 ALA A N 1
ATOM 1385 C CA . ALA A 1 174 ? 29.624 -6.705 18.179 1.00 19.02 174 ALA A CA 1
ATOM 1386 C C . ALA A 1 174 ? 30.289 -5.378 17.828 1.00 19.46 174 ALA A C 1
ATOM 1387 O O . ALA A 1 174 ? 30.889 -5.246 16.759 1.00 19.60 174 ALA A O 1
ATOM 1389 N N . LEU A 1 175 ? 30.181 -4.397 18.717 1.00 18.54 175 LEU A N 1
ATOM 1390 C CA . LEU A 1 175 ? 30.758 -3.083 18.461 1.00 20.25 175 LEU A CA 1
ATOM 1391 C C . LEU A 1 175 ? 32.222 -3.010 18.894 1.00 21.76 175 LEU A C 1
ATOM 1392 O O . LEU A 1 175 ? 32.872 -1.973 18.754 1.00 22.26 175 LEU A O 1
ATOM 1397 N N . SER A 1 176 ? 32.739 -4.114 19.424 1.00 22.13 176 SER A N 1
ATOM 1398 C CA . SER A 1 176 ? 34.132 -4.162 19.850 1.00 24.79 176 SER A CA 1
ATOM 1399 C C . SER A 1 176 ? 35.025 -3.910 18.634 1.00 24.33 176 SER A C 1
ATOM 1400 O O . SER A 1 176 ? 34.799 -4.475 17.563 1.00 25.25 176 SER A O 1
ATOM 1403 N N . GLY A 1 177 ? 36.031 -3.055 18.789 1.00 24.09 177 GLY A N 1
ATOM 1404 C CA . GLY A 1 177 ? 36.916 -2.771 17.671 1.00 23.56 177 GLY A CA 1
ATOM 1405 C C . GLY A 1 177 ? 36.477 -1.580 16.838 1.00 23.47 177 GLY A C 1
ATOM 1406 O O . GLY A 1 177 ? 37.097 -1.263 15.823 1.00 22.80 177 GLY A O 1
ATOM 1407 N N . PHE A 1 178 ? 35.398 -0.926 17.264 1.00 22.13 178 PHE A N 1
ATOM 1408 C CA . PHE A 1 178 ? 34.866 0.251 16.574 1.00 20.83 178 PHE A CA 1
ATOM 1409 C C . PHE A 1 178 ? 34.691 1.339 17.632 1.00 21.18 178 PHE A C 1
ATOM 1410 O O . PHE A 1 178 ? 33.567 1.692 18.000 1.00 20.99 178 PHE A O 1
ATOM 1418 N N . PRO A 1 179 ? 35.812 1.890 18.126 1.00 20.04 179 PRO A N 1
ATOM 1419 C CA . PRO A 1 179 ? 35.818 2.936 19.154 1.00 19.54 179 PRO A CA 1
ATOM 1420 C C . PRO A 1 179 ? 34.984 4.180 18.880 1.00 18.73 179 PRO A C 1
ATOM 1421 O O . PRO A 1 179 ? 34.336 4.705 19.787 1.00 17.42 179 PRO A O 1
ATOM 1425 N N . LEU A 1 180 ? 35.000 4.667 17.643 1.00 17.34 180 LEU A N 1
ATOM 1426 C CA . LEU A 1 180 ? 34.226 5.857 17.330 1.00 16.25 180 LEU A CA 1
ATOM 1427 C C . LEU A 1 180 ? 32.728 5.548 17.401 1.00 16.50 180 LEU A C 1
ATOM 1428 O O . LEU A 1 180 ? 31.945 6.365 17.886 1.00 15.79 180 LEU A O 1
ATOM 1433 N N . LEU A 1 181 ? 32.329 4.370 16.928 1.00 16.01 181 LEU A N 1
ATOM 1434 C CA . LEU A 1 181 ? 30.918 3.992 16.990 1.00 16.05 181 LEU A CA 1
ATOM 1435 C C . LEU A 1 181 ? 30.507 3.792 18.445 1.00 17.96 181 LEU A C 1
ATOM 1436 O O . LEU A 1 181 ? 29.360 4.042 18.820 1.00 18.25 181 LEU A O 1
ATOM 1441 N N . GLN A 1 182 ? 31.446 3.337 19.268 1.00 18.59 182 GLN A N 1
ATOM 1442 C CA . GLN A 1 182 ? 31.155 3.140 20.682 1.00 20.24 182 GLN A CA 1
ATOM 1443 C C . GLN A 1 182 ? 30.864 4.484 21.337 1.00 20.00 182 GLN A C 1
ATOM 1444 O O . GLN A 1 182 ? 29.907 4.616 22.096 1.00 20.65 182 GLN A O 1
ATOM 1450 N N . ALA A 1 183 ? 31.687 5.484 21.035 1.00 19.32 183 ALA A N 1
ATOM 1451 C CA . ALA A 1 183 ? 31.490 6.822 21.590 1.00 18.40 183 ALA A CA 1
ATOM 1452 C C . ALA A 1 183 ? 30.196 7.401 21.024 1.00 18.59 183 ALA A C 1
ATOM 1453 O O . ALA A 1 183 ? 29.422 8.036 21.740 1.00 17.50 183 ALA A O 1
ATOM 1455 N N . PHE A 1 184 ? 29.975 7.175 19.731 1.00 17.05 184 PHE A N 1
ATOM 1456 C CA . PHE A 1 184 ? 28.776 7.652 19.047 1.00 17.88 184 PHE A CA 1
ATOM 1457 C C . PHE A 1 184 ? 27.527 7.084 19.725 1.00 17.33 184 PHE A C 1
ATOM 1458 O O . PHE A 1 184 ? 26.560 7.805 19.968 1.00 16.70 184 PHE A O 1
ATOM 1466 N N . LYS A 1 185 ? 27.555 5.793 20.040 1.00 17.65 185 LYS A N 1
ATOM 1467 C CA . LYS A 1 185 ? 26.421 5.150 20.696 1.00 17.90 185 LYS A CA 1
ATOM 1468 C C . LYS A 1 185 ? 26.074 5.866 22.001 1.00 18.40 185 LYS A C 1
ATOM 1469 O O . LYS A 1 185 ? 24.909 6.178 22.260 1.00 18.59 185 LYS A O 1
ATOM 1475 N N . LYS A 1 186 ? 27.084 6.130 22.823 1.00 18.79 186 LYS A N 1
ATOM 1476 C CA . LYS A 1 186 ? 26.855 6.812 24.093 1.00 20.82 186 LYS A CA 1
ATOM 1477 C C . LYS A 1 186 ? 26.323 8.235 23.918 1.00 19.99 186 LYS A C 1
ATOM 1478 O O . LYS A 1 186 ? 25.388 8.641 24.613 1.00 21.36 186 LYS A O 1
ATOM 1484 N N . ARG A 1 187 ? 26.901 8.992 22.989 1.00 20.20 187 ARG A N 1
ATOM 1485 C CA . ARG A 1 187 ? 26.449 10.365 22.761 1.00 19.93 187 ARG A CA 1
ATOM 1486 C C . ARG A 1 187 ? 25.003 10.464 22.287 1.00 18.30 187 ARG A C 1
ATOM 1487 O O . ARG A 1 187 ? 24.205 11.216 22.845 1.00 17.57 187 ARG A O 1
ATOM 1495 N N . ILE A 1 188 ? 24.667 9.719 21.242 1.00 18.66 188 ILE A N 1
ATOM 1496 C CA . ILE A 1 188 ? 23.313 9.769 20.704 1.00 17.17 188 ILE A CA 1
ATOM 1497 C C . ILE A 1 188 ? 22.284 9.245 21.702 1.00 16.38 188 ILE A C 1
ATOM 1498 O O . ILE A 1 188 ? 21.174 9.770 21.793 1.00 16.55 188 ILE A O 1
ATOM 1503 N N . SER A 1 189 ? 22.657 8.219 22.460 1.00 16.74 189 SER A N 1
ATOM 1504 C CA . SER A 1 189 ? 21.751 7.639 23.448 1.00 18.51 189 SER A CA 1
ATOM 1505 C C . SER A 1 189 ? 21.448 8.617 24.580 1.00 19.17 189 SER A C 1
ATOM 1506 O O . SER A 1 189 ? 20.430 8.491 25.263 1.00 18.47 189 SER A O 1
ATOM 1509 N N . SER A 1 190 ? 22.330 9.595 24.766 1.00 18.87 190 SER A N 1
ATOM 1510 C CA . SER A 1 190 ? 22.170 10.585 25.827 1.00 20.29 190 SER A CA 1
ATOM 1511 C C . SER A 1 190 ? 21.324 11.795 25.451 1.00 20.74 190 SER A C 1
ATOM 1512 O O . SER A 1 190 ? 20.886 12.546 26.326 1.00 21.62 190 SER A O 1
ATOM 1515 N N . ILE A 1 191 ? 21.101 11.998 24.156 1.00 20.17 191 ILE A N 1
ATOM 1516 C CA . ILE A 1 191 ? 20.280 13.116 23.708 1.00 19.97 191 ILE A CA 1
ATOM 1517 C C . ILE A 1 191 ? 18.924 12.932 24.399 1.00 21.39 191 ILE A C 1
ATOM 1518 O O . ILE A 1 191 ? 18.314 11.871 24.299 1.00 21.52 191 ILE A O 1
ATOM 1523 N N . PRO A 1 192 ? 18.447 13.964 25.120 1.00 21.06 192 PRO A N 1
ATOM 1524 C CA . PRO A 1 192 ? 17.177 13.953 25.855 1.00 21.35 192 PRO A CA 1
ATOM 1525 C C . PRO A 1 192 ? 16.006 13.158 25.276 1.00 21.44 192 PRO A C 1
ATOM 1526 O O . PRO A 1 192 ? 15.479 12.262 25.938 1.00 18.78 192 PRO A O 1
ATOM 1530 N N . THR A 1 193 ? 15.591 13.480 24.054 1.00 20.62 193 THR A N 1
ATOM 1531 C CA . THR A 1 193 ? 14.470 12.768 23.453 1.00 20.39 193 THR A CA 1
ATOM 1532 C C . THR A 1 193 ? 14.776 11.292 23.265 1.00 19.47 193 THR A C 1
ATOM 1533 O O . THR A 1 193 ? 13.903 10.442 23.442 1.00 18.68 193 THR A O 1
ATOM 1537 N N . ILE A 1 194 ? 16.018 10.987 22.907 1.00 18.46 194 ILE A N 1
ATOM 1538 C CA . ILE A 1 194 ? 16.401 9.604 22.680 1.00 18.22 194 ILE A CA 1
ATOM 1539 C C . ILE A 1 194 ? 16.576 8.858 23.996 1.00 18.79 194 ILE A C 1
ATOM 1540 O O . ILE A 1 194 ? 16.208 7.688 24.100 1.00 17.16 194 ILE A O 1
ATOM 1545 N N . LYS A 1 195 ? 17.134 9.530 24.999 1.00 18.39 195 LYS A N 1
ATOM 1546 C CA . LYS A 1 195 ? 17.313 8.905 26.306 1.00 20.19 195 LYS A CA 1
ATOM 1547 C C . LYS A 1 195 ? 15.946 8.495 26.845 1.00 20.47 195 LYS A C 1
ATOM 1548 O O . LYS A 1 195 ? 15.787 7.423 27.430 1.00 22.33 195 LYS A O 1
ATOM 1554 N N . LYS A 1 196 ? 14.960 9.360 26.639 1.00 20.30 196 LYS A N 1
ATOM 1555 C CA . LYS A 1 196 ? 13.600 9.106 27.097 1.00 20.72 196 LYS A CA 1
ATOM 1556 C C . LYS A 1 196 ? 13.002 7.886 26.398 1.00 19.37 196 LYS A C 1
ATOM 1557 O O . LYS A 1 196 ? 12.318 7.074 27.020 1.00 17.75 196 LYS A O 1
ATOM 1563 N N . PHE A 1 197 ? 13.269 7.761 25.102 1.00 18.14 197 PHE A N 1
ATOM 1564 C CA . PHE A 1 197 ? 12.753 6.643 24.321 1.00 16.04 197 PHE A CA 1
ATOM 1565 C C . PHE A 1 197 ? 13.368 5.314 24.765 1.00 16.90 197 PHE A C 1
ATOM 1566 O O . PHE A 1 197 ? 12.724 4.261 24.701 1.00 16.78 197 PHE A O 1
ATOM 1574 N N . LEU A 1 198 ? 14.618 5.361 25.212 1.00 14.90 198 LEU A N 1
ATOM 1575 C CA . LEU A 1 198 ? 15.306 4.161 25.667 1.00 15.49 198 LEU A CA 1
ATOM 1576 C C . LEU A 1 198 ? 14.978 3.855 27.123 1.00 17.39 198 LEU A C 1
ATOM 1577 O O . LEU A 1 198 ? 15.306 2.784 27.637 1.00 18.11 198 LEU A O 1
ATOM 1582 N N . ALA A 1 199 ? 14.317 4.800 27.778 1.00 17.98 199 ALA A N 1
ATOM 1583 C CA . ALA A 1 199 ? 13.942 4.647 29.181 1.00 19.28 199 ALA A CA 1
ATOM 1584 C C . ALA A 1 199 ? 12.701 3.775 29.337 1.00 18.60 199 ALA A C 1
ATOM 1585 O O . ALA A 1 199 ? 11.971 3.541 28.379 1.00 18.08 199 ALA A O 1
ATOM 1587 N N . PRO A 1 200 ? 12.448 3.280 30.558 1.00 19.03 200 PRO A N 1
ATOM 1588 C CA . PRO A 1 200 ? 11.275 2.436 30.802 1.00 19.05 200 PRO A CA 1
ATOM 1589 C C . PRO A 1 200 ? 9.981 3.195 30.527 1.00 19.02 200 PRO A C 1
ATOM 1590 O O . PRO A 1 200 ? 9.926 4.418 30.667 1.00 19.43 200 PRO A O 1
ATOM 1594 N N . GLY A 1 201 ? 8.945 2.468 30.124 1.00 20.69 201 GLY A N 1
ATOM 1595 C CA . GLY A 1 201 ? 7.659 3.094 29.875 1.00 20.58 201 GLY A CA 1
ATOM 1596 C C . GLY A 1 201 ? 7.460 3.785 28.541 1.00 21.85 201 GLY A C 1
ATOM 1597 O O . GLY A 1 201 ? 6.382 4.322 28.293 1.00 23.49 201 GLY A O 1
ATOM 1598 N N . SER A 1 202 ? 8.474 3.785 27.680 1.00 20.14 202 SER A N 1
ATOM 1599 C CA . SER A 1 202 ? 8.346 4.432 26.377 1.00 18.83 202 SER A CA 1
ATOM 1600 C C . SER A 1 202 ? 7.567 3.530 25.426 1.00 18.65 202 SER A C 1
ATOM 1601 O O . SER A 1 202 ? 7.214 2.402 25.775 1.00 16.15 202 SER A O 1
ATOM 1604 N N . LYS A 1 203 ? 7.310 4.029 24.221 1.00 17.76 203 LYS A N 1
ATOM 1605 C CA . LYS A 1 203 ? 6.587 3.245 23.227 1.00 19.08 203 LYS A CA 1
ATOM 1606 C C . LYS A 1 203 ? 7.530 2.385 22.390 1.00 18.30 203 LYS A C 1
ATOM 1607 O O . LYS A 1 203 ? 7.107 1.747 21.425 1.00 17.19 203 LYS A O 1
ATOM 1613 N N . ARG A 1 204 ? 8.811 2.374 22.751 1.00 17.34 204 ARG A N 1
ATOM 1614 C CA . ARG A 1 204 ? 9.769 1.543 22.028 1.00 17.15 204 ARG A CA 1
ATOM 1615 C C . ARG A 1 204 ? 9.290 0.110 22.211 1.00 16.35 204 ARG A C 1
ATOM 1616 O O . ARG A 1 204 ? 8.879 -0.275 23.307 1.00 16.57 204 ARG A O 1
ATOM 1624 N N . LYS A 1 205 ? 9.345 -0.687 21.150 1.00 15.78 205 LYS A N 1
ATOM 1625 C CA . LYS A 1 205 ? 8.881 -2.068 21.229 1.00 15.54 205 LYS A CA 1
ATOM 1626 C C . LYS A 1 205 ? 10.019 -3.050 21.501 1.00 16.31 205 LYS A C 1
ATOM 1627 O O . LYS A 1 205 ? 11.167 -2.812 21.123 1.00 14.57 205 LYS A O 1
ATOM 1633 N N . PRO A 1 206 ? 9.713 -4.169 22.178 1.00 17.46 206 PRO A N 1
ATOM 1634 C CA . PRO A 1 206 ? 10.735 -5.171 22.492 1.00 17.50 206 PRO A CA 1
ATOM 1635 C C . PRO A 1 206 ? 11.060 -6.100 21.332 1.00 17.62 206 PRO A C 1
ATOM 1636 O O . PRO A 1 206 ? 10.419 -6.054 20.283 1.00 17.70 206 PRO A O 1
ATOM 1640 N N . ILE A 1 207 ? 12.077 -6.931 21.529 1.00 18.24 207 ILE A N 1
ATOM 1641 C CA . ILE A 1 207 ? 12.470 -7.918 20.534 1.00 17.45 207 ILE A CA 1
ATOM 1642 C C . ILE A 1 207 ? 11.226 -8.774 20.288 1.00 17.83 207 ILE A C 1
ATOM 1643 O O . ILE A 1 207 ? 10.587 -9.234 21.237 1.00 18.47 207 ILE A O 1
ATOM 1648 N N . SER A 1 208 ? 10.888 -8.986 19.021 1.00 17.49 208 SER A N 1
ATOM 1649 C CA . SER A 1 208 ? 9.702 -9.764 18.660 1.00 18.72 208 SER A CA 1
ATOM 1650 C C . SER A 1 208 ? 9.741 -11.197 19.173 1.00 19.52 208 SER A C 1
ATOM 1651 O O . SER A 1 208 ? 10.789 -11.843 19.154 1.00 18.71 208 SER A O 1
ATOM 1654 N N . ASP A 1 209 ? 8.590 -11.686 19.628 1.00 21.84 209 ASP A N 1
ATOM 1655 C CA . ASP A 1 209 ? 8.477 -13.040 20.170 1.00 21.63 209 ASP A CA 1
ATOM 1656 C C . ASP A 1 209 ? 7.449 -13.880 19.409 1.00 23.49 209 ASP A C 1
ATOM 1657 O O . ASP A 1 209 ? 6.901 -13.435 18.401 1.00 22.67 209 ASP A O 1
ATOM 1662 N N . ASP A 1 210 ? 7.187 -15.094 19.893 1.00 21.90 210 ASP A N 1
ATOM 1663 C CA . ASP A 1 210 ? 6.230 -15.977 19.229 1.00 22.61 210 ASP A CA 1
ATOM 1664 C C . ASP A 1 210 ? 4.821 -15.391 19.178 1.00 21.72 210 ASP A C 1
ATOM 1665 O O . ASP A 1 210 ? 4.070 -15.655 18.237 1.00 20.18 210 ASP A O 1
ATOM 1670 N N . LYS A 1 211 ? 4.462 -14.607 20.190 1.00 21.33 211 LYS A N 1
ATOM 1671 C CA . LYS A 1 211 ? 3.140 -13.986 20.238 1.00 22.10 211 LYS A CA 1
ATOM 1672 C C . LYS A 1 211 ? 2.988 -13.032 19.054 1.00 22.52 211 LYS A C 1
ATOM 1673 O O . LYS A 1 211 ? 1.949 -13.001 18.396 1.00 23.01 211 LYS A O 1
ATOM 1679 N N . TYR A 1 212 ? 4.035 -12.257 18.794 1.00 20.81 212 TYR A N 1
ATOM 1680 C CA . TYR A 1 212 ? 4.031 -11.310 17.684 1.00 20.28 212 TYR A CA 1
ATOM 1681 C C . TYR A 1 212 ? 3.818 -12.057 16.372 1.00 20.21 212 TYR A C 1
ATOM 1682 O O . TYR A 1 212 ? 2.961 -11.692 15.571 1.00 19.81 212 TYR A O 1
ATOM 1691 N N . VAL A 1 213 ? 4.613 -13.102 16.157 1.00 19.94 213 VAL A N 1
ATOM 1692 C CA . VAL A 1 213 ? 4.521 -13.906 14.943 1.00 20.66 213 VAL A CA 1
ATOM 1693 C C . VAL A 1 213 ? 3.116 -14.483 14.780 1.00 20.65 213 VAL A C 1
ATOM 1694 O O . VAL A 1 213 ? 2.525 -14.432 13.701 1.00 19.67 213 VAL A O 1
ATOM 1698 N N . GLU A 1 214 ? 2.593 -15.038 15.865 1.00 21.94 214 GLU A N 1
ATOM 1699 C CA . GLU A 1 214 ? 1.261 -15.624 15.872 1.00 23.36 214 GLU A CA 1
ATOM 1700 C C . GLU A 1 214 ? 0.215 -14.594 15.447 1.00 23.24 214 GLU A C 1
ATOM 1701 O O . GLU A 1 214 ? -0.698 -14.900 14.677 1.00 23.47 214 GLU A O 1
ATOM 1707 N N . THR A 1 215 ? 0.357 -13.365 15.935 1.00 22.02 215 THR A N 1
ATOM 1708 C CA . THR A 1 215 ? -0.587 -12.304 15.595 1.00 21.08 215 THR A CA 1
ATOM 1709 C C . THR A 1 215 ? -0.483 -11.892 14.128 1.00 20.10 215 THR A C 1
ATOM 1710 O O . THR A 1 215 ? -1.499 -11.699 13.461 1.00 19.78 215 THR A O 1
ATOM 1714 N N . VAL A 1 216 ? 0.740 -11.763 13.625 1.00 18.54 216 VAL A N 1
ATOM 1715 C CA . VAL A 1 216 ? 0.937 -11.385 12.228 1.00 19.27 216 VAL A CA 1
ATOM 1716 C C . VAL A 1 216 ? 0.301 -12.438 11.322 1.00 20.24 216 VAL A C 1
ATOM 1717 O O . VAL A 1 216 ? -0.411 -12.114 10.369 1.00 21.02 216 VAL A O 1
ATOM 1721 N N . ARG A 1 217 ? 0.553 -13.703 11.635 1.00 20.38 217 ARG A N 1
ATOM 1722 C CA . ARG A 1 217 ? 0.003 -14.797 10.848 1.00 21.64 217 ARG A CA 1
ATOM 1723 C C . ARG A 1 217 ? -1.518 -14.864 10.927 1.00 22.56 217 ARG A C 1
ATOM 1724 O O . ARG A 1 217 ? -2.178 -15.203 9.945 1.00 25.15 217 ARG A O 1
ATOM 1732 N N . ARG A 1 218 ? -2.074 -14.531 12.087 1.00 23.00 218 ARG A N 1
ATOM 1733 C CA . ARG A 1 218 ? -3.525 -14.565 12.268 1.00 23.88 218 ARG A CA 1
ATOM 1734 C C . ARG A 1 218 ? -4.210 -13.436 11.503 1.00 24.26 218 ARG A C 1
ATOM 1735 O O . ARG A 1 218 ? -5.266 -13.628 10.893 1.00 23.90 218 ARG A O 1
ATOM 1743 N N . VAL A 1 219 ? -3.599 -12.259 11.531 1.00 23.79 219 VAL A N 1
ATOM 1744 C CA . VAL A 1 219 ? -4.156 -11.095 10.857 1.00 22.98 219 VAL A CA 1
ATOM 1745 C C . VAL A 1 219 ? -4.014 -11.143 9.339 1.00 23.32 219 VAL A C 1
ATOM 1746 O O . VAL A 1 219 ? -4.984 -10.926 8.612 1.00 24.84 219 VAL A O 1
ATOM 1750 N N . LEU A 1 220 ? -2.807 -11.440 8.867 1.00 22.34 220 LEU A N 1
ATOM 1751 C CA . LEU A 1 220 ? -2.527 -11.471 7.437 1.00 23.98 220 LEU A CA 1
ATOM 1752 C C . LEU A 1 220 ? -2.654 -12.829 6.759 1.00 25.24 220 LEU A C 1
ATOM 1753 O O . LEU A 1 220 ? -2.699 -12.902 5.529 1.00 25.99 220 LEU A O 1
ATOM 1758 N N . ARG A 1 221 ? -2.711 -13.899 7.545 1.00 26.48 221 ARG A N 1
ATOM 1759 C CA . ARG A 1 221 ? -2.814 -15.245 6.981 1.00 29.61 221 ARG A CA 1
ATOM 1760 C C . ARG A 1 221 ? -1.677 -15.477 5.988 1.00 29.74 221 ARG A C 1
ATOM 1761 O O . ARG A 1 221 ? -1.882 -16.036 4.910 1.00 29.66 221 ARG A O 1
ATOM 1769 N N . MET A 1 222 ? -0.481 -15.037 6.363 1.00 30.15 222 MET A N 1
ATOM 1770 C CA . MET A 1 222 ? 0.706 -15.174 5.524 1.00 31.67 222 MET A CA 1
ATOM 1771 C C . MET A 1 222 ? 1.913 -15.458 6.399 1.00 31.68 222 MET A C 1
ATOM 1772 O O . MET A 1 222 ? 1.795 -15.570 7.620 1.00 32.41 222 MET A O 1
ATOM 1777 N N . TYR A 1 223 ? 3.076 -15.553 5.761 1.00 31.74 223 TYR A N 1
ATOM 1778 C CA . TYR A 1 223 ? 4.336 -15.793 6.455 1.00 32.97 223 TYR A CA 1
ATOM 1779 C C . TYR A 1 223 ? 4.281 -17.046 7.326 1.00 34.93 223 TYR A C 1
ATOM 1780 O O . TYR A 1 223 ? 4.721 -17.040 8.478 1.00 32.94 223 TYR A O 1
ATOM 1789 N N . TYR A 1 224 ? 3.742 -18.123 6.763 1.00 37.24 224 TYR A N 1
ATOM 1790 C CA . TYR A 1 224 ? 3.627 -19.388 7.479 1.00 40.78 224 TYR A CA 1
ATOM 1791 C C . TYR A 1 224 ? 4.906 -20.217 7.409 1.00 43.46 224 TYR A C 1
ATOM 1792 O O . TYR A 1 224 ? 5.116 -21.114 8.226 1.00 44.93 224 TYR A O 1
ATOM 1801 N N . ASP A 1 225 ? 5.757 -19.922 6.433 1.00 45.91 225 ASP A N 1
ATOM 1802 C CA . ASP A 1 225 ? 7.012 -20.649 6.283 1.00 49.05 225 ASP A CA 1
ATOM 1803 C C . ASP A 1 225 ? 8.106 -19.717 5.785 1.00 49.72 225 ASP A C 1
ATOM 1804 O O . ASP A 1 225 ? 8.319 -19.574 4.580 1.00 51.17 225 ASP A O 1
ATOM 1809 N N . VAL A 1 226 ? 8.799 -19.086 6.723 1.00 50.64 226 VAL A N 1
ATOM 1810 C CA . VAL A 1 226 ? 9.867 -18.155 6.390 1.00 50.62 226 VAL A CA 1
ATOM 1811 C C . VAL A 1 226 ? 11.230 -18.838 6.421 1.00 50.59 226 VAL A C 1
ATOM 1812 O O . VAL A 1 226 ? 11.513 -19.639 7.311 1.00 49.77 226 VAL A O 1
ATOM 1816 N N . LYS A 1 227 ? 12.067 -18.514 5.440 1.00 50.85 227 LYS A N 1
ATOM 1817 C CA . LYS A 1 227 ? 13.405 -19.086 5.343 1.00 51.68 227 LYS A CA 1
ATOM 1818 C C . LYS A 1 227 ? 14.471 -18.020 5.581 1.00 51.76 227 LYS A C 1
ATOM 1819 O O . LYS A 1 227 ? 14.226 -16.827 5.389 1.00 51.43 227 LYS A O 1
ATOM 1825 N N . PRO A 1 228 ? 15.672 -18.440 6.007 1.00 51.54 228 PRO A N 1
ATOM 1826 C CA . PRO A 1 228 ? 16.770 -17.506 6.269 1.00 51.80 228 PRO A CA 1
ATOM 1827 C C . PRO A 1 228 ? 17.352 -16.921 4.987 1.00 51.69 228 PRO A C 1
ATOM 1828 O O . PRO A 1 228 ? 16.957 -17.388 3.897 1.00 51.22 228 PRO A O 1
#